Protein AF-0000000078077948 (afdb_homodimer)

Radius of gyration: 23.83 Å; Cα contacts (8 Å, |Δi|>4): 268; chains: 2; bounding box: 52×87×55 Å

Solvent-accessible surface area (backbone atoms only — not comparable to full-atom values): 17619 Å² total; per-residue (Å²): 128,85,78,78,73,75,78,71,73,65,76,66,68,78,71,78,69,74,73,87,72,62,76,86,64,66,85,72,76,79,84,74,77,75,76,64,72,71,79,70,74,70,48,70,66,52,49,47,43,68,69,40,56,87,62,45,59,67,37,43,23,49,51,28,37,42,67,70,39,75,54,77,59,91,41,55,67,54,40,54,57,65,42,50,31,29,21,41,49,64,68,64,46,70,70,41,84,53,67,36,84,63,49,66,68,23,53,30,61,64,56,39,48,52,50,30,60,76,67,67,61,68,72,85,60,87,78,53,56,88,85,32,68,64,53,53,47,31,64,51,20,45,92,130,86,78,78,72,77,77,70,75,65,77,66,68,79,70,79,70,71,72,87,73,62,76,81,66,66,84,72,75,82,84,75,77,75,76,63,70,70,78,71,73,70,48,70,66,50,48,44,42,68,70,40,54,88,62,45,56,67,38,42,23,48,51,27,36,43,67,71,40,75,55,78,59,90,42,56,67,53,40,54,56,65,43,48,33,29,21,41,49,66,67,63,45,69,70,42,83,52,66,35,83,62,49,65,69,24,53,29,61,64,57,38,48,52,50,29,60,76,67,67,59,69,76,81,62,88,78,53,57,86,84,32,67,63,52,53,46,32,63,52,20,45,99

pLDDT: mean 74.77, std 27.16, range [22.72, 98.25]

Foldseek 3Di:
DDPPPPPPVPVPPVCPVPDPVPDPPPPPPDPPPPPPVPPPPDDLVRLCCVQQPPVALQSLLVVQVLLVHHSPDPHSVVSLVRLAQWAFQSVQSSPDDDGPVRTDTDNGLVRSVVVCVVVVRDDDDVPDDPPPPVNSSCVRRHD/DDPPPPCPPPVPPVCPVPDPVPDVPPPPPDPPPPPPVPPPPDDLVRLCCVQQPPVALQSLLVVQVLLVHHSPDPHSVVSLVRLAQWAFQSVQSSPDDDGPVRTDTDNGQVRSVVVCVVVVRDDDDVPDDPPPPVNSSCVRRHD

Sequence (286 aa):
MPKNGVAVDIFEYDDSESEIVAGLNALALTPSTSSELPSKRMSLMEQWNDYFKKGDLEDYQRLCVDLDLPGDLPSKTKCRQALKGVHVNIIQFLACDDKPHEVKFFKNRWALARWSKKKNTFFPRRKLPNGSPLRTLLKIMGNMPKNGVAVDIFEYDDSESEIVAGLNALALTPSTSSELPSKRMSLMEQWNDYFKKGDLEDYQRLCVDLDLPGDLPSKTKCRQALKGVHVNIIQFLACDDKPHEVKFFKNRWALARWSKKKNTFFPRRKLPNGSPLRTLLKIMGN

Structure (mmCIF, N/CA/C/O backbone):
data_AF-0000000078077948-model_v1
#
loop_
_entity.id
_entity.type
_entity.pdbx_description
1 polymer 'Uncharacterized protein'
#
loop_
_atom_site.group_PDB
_atom_site.id
_atom_site.type_symbol
_atom_site.label_atom_id
_atom_site.label_alt_id
_atom_site.label_comp_id
_atom_site.label_asym_id
_atom_site.label_entity_id
_atom_site.label_seq_id
_atom_site.pdbx_PDB_ins_code
_atom_site.Cartn_x
_atom_site.Cartn_y
_atom_site.Cartn_z
_atom_site.occupancy
_atom_site.B_iso_or_equiv
_atom_site.auth_seq_id
_atom_site.auth_comp_id
_atom_site.auth_asym_id
_atom_site.auth_atom_id
_atom_site.pdbx_PDB_model_num
ATOM 1 N N . MET A 1 1 ? 17.234 -16 28.641 1 24.12 1 MET A N 1
ATOM 2 C CA . MET A 1 1 ? 16.984 -14.703 28.016 1 24.12 1 MET A CA 1
ATOM 3 C C . MET A 1 1 ? 15.695 -14.727 27.203 1 24.12 1 MET A C 1
ATOM 5 O O . MET A 1 1 ? 15.5 -15.602 26.359 1 24.12 1 MET A O 1
ATOM 9 N N . PRO A 1 2 ? 14.57 -14.211 27.719 1 25.7 2 PRO A N 1
ATOM 10 C CA . PRO A 1 2 ? 13.227 -14.539 27.234 1 25.7 2 PRO A CA 1
ATOM 11 C C . PRO A 1 2 ? 12.961 -14.023 25.812 1 25.7 2 PRO A C 1
ATOM 13 O O . PRO A 1 2 ? 13.414 -12.938 25.469 1 25.7 2 PRO A O 1
ATOM 16 N N . LYS A 1 3 ? 13.008 -15 24.891 1 31.05 3 LYS A N 1
ATOM 17 C CA . LYS A 1 3 ? 12.742 -14.914 23.453 1 31.05 3 LYS A CA 1
ATOM 18 C C . LYS A 1 3 ? 11.438 -14.172 23.172 1 31.05 3 LYS A C 1
ATOM 20 O O . LYS A 1 3 ? 10.383 -14.555 23.672 1 31.05 3 LYS A O 1
ATOM 25 N N . ASN A 1 4 ? 11.406 -12.812 23.281 1 27.16 4 ASN A N 1
ATOM 26 C CA . ASN A 1 4 ? 10.273 -11.938 23.016 1 27.16 4 ASN A CA 1
ATOM 27 C C . ASN A 1 4 ? 9.633 -12.234 21.672 1 27.16 4 ASN A C 1
ATOM 29 O O . ASN A 1 4 ? 10.258 -12 20.625 1 27.16 4 ASN A O 1
ATOM 33 N N . GLY A 1 5 ? 8.898 -13.367 21.594 1 22.72 5 GLY A N 1
ATOM 34 C CA . GLY A 1 5 ? 8.109 -13.711 20.422 1 22.72 5 GLY A CA 1
ATOM 35 C C . GLY A 1 5 ? 7.246 -12.57 19.922 1 22.72 5 GLY A C 1
ATOM 36 O O . GLY A 1 5 ? 6.523 -11.953 20.703 1 22.72 5 GLY A O 1
ATOM 37 N N . VAL A 1 6 ? 7.711 -11.75 19.016 1 28.61 6 VAL A N 1
ATOM 38 C CA . VAL A 1 6 ? 6.977 -10.695 18.312 1 28.61 6 VAL A CA 1
ATOM 39 C C . VAL A 1 6 ? 5.602 -11.219 17.906 1 28.61 6 VAL A C 1
ATOM 41 O O . VAL A 1 6 ? 5.504 -12.211 17.172 1 28.61 6 VAL A O 1
ATOM 44 N N . ALA A 1 7 ? 4.578 -11.039 18.734 1 26.27 7 ALA A N 1
ATOM 45 C CA . ALA A 1 7 ? 3.184 -11.367 18.438 1 26.27 7 ALA A CA 1
ATOM 46 C C . ALA A 1 7 ? 2.752 -10.797 17.094 1 26.27 7 ALA A C 1
ATOM 48 O O . ALA A 1 7 ? 2.637 -9.578 16.938 1 26.27 7 ALA A O 1
ATOM 49 N N . VAL A 1 8 ? 3.299 -11.281 16.047 1 29.23 8 VAL A N 1
ATOM 50 C CA . VAL A 1 8 ? 2.754 -10.914 14.734 1 29.23 8 VAL A CA 1
ATOM 51 C C . VAL A 1 8 ? 1.242 -11.125 14.734 1 29.23 8 VAL A C 1
ATOM 53 O O . VAL A 1 8 ? 0.765 -12.242 14.938 1 29.23 8 VAL A O 1
ATOM 56 N N . ASP A 1 9 ? 0.544 -10.266 15.266 1 27.39 9 ASP A N 1
ATOM 57 C CA . ASP A 1 9 ? -0.914 -10.32 15.211 1 27.39 9 ASP A CA 1
ATOM 58 C C . ASP A 1 9 ? -1.397 -10.664 13.805 1 27.39 9 ASP A C 1
ATOM 60 O O . ASP A 1 9 ? -1.236 -9.875 12.875 1 27.39 9 ASP A O 1
ATOM 64 N N . ILE A 1 10 ? -1.285 -11.859 13.414 1 29 10 ILE A N 1
ATOM 65 C CA . ILE A 1 10 ? -2.072 -12.383 12.305 1 29 10 ILE A CA 1
ATOM 66 C C . ILE A 1 10 ? -3.486 -11.812 12.359 1 29 10 ILE A C 1
ATOM 68 O O . ILE A 1 10 ? -4.195 -11.984 13.359 1 29 10 ILE A O 1
ATOM 72 N N . PHE A 1 11 ? -3.689 -10.75 11.844 1 32.31 11 PHE A N 1
ATOM 73 C CA . PHE A 1 11 ? -5.105 -10.422 11.711 1 32.31 11 PHE A CA 1
ATOM 74 C C . PHE A 1 11 ? -5.922 -11.672 11.398 1 32.31 11 PHE A C 1
ATOM 76 O O . PHE A 1 11 ? -5.707 -12.32 10.375 1 32.31 11 PHE A O 1
ATOM 83 N N . GLU A 1 12 ? -6.168 -12.523 12.344 1 28.41 12 GLU A N 1
ATOM 84 C CA . GLU A 1 12 ? -7.234 -13.516 12.25 1 28.41 12 GLU A CA 1
ATOM 85 C C . GLU A 1 12 ? -8.461 -12.945 11.547 1 28.41 12 GLU A C 1
ATOM 87 O O . GLU A 1 12 ? -9.055 -11.969 12.016 1 28.41 12 GLU A O 1
ATOM 92 N N . TYR A 1 13 ? -8.422 -12.93 10.258 1 31.03 13 TYR A N 1
ATOM 93 C CA . TYR A 1 13 ? -9.766 -12.883 9.688 1 31.03 13 TYR A CA 1
ATOM 94 C C . TYR A 1 13 ? -10.742 -13.68 10.531 1 31.03 13 TYR A C 1
ATOM 96 O O . TYR A 1 13 ? -10.461 -14.82 10.922 1 31.03 13 TYR A O 1
ATOM 104 N N . ASP A 1 14 ? -11.258 -13.117 11.562 1 31 14 ASP A N 1
ATOM 105 C CA . ASP A 1 14 ? -12.391 -13.852 12.109 1 31 14 ASP A CA 1
ATOM 106 C C . ASP A 1 14 ? -13.109 -14.641 11.016 1 31 14 ASP A C 1
ATOM 108 O O . ASP A 1 14 ? -13.539 -14.078 10.008 1 31 14 ASP A O 1
ATOM 112 N N . ASP A 1 15 ? -12.75 -15.844 10.828 1 30.89 15 ASP A N 1
ATOM 113 C CA . ASP A 1 15 ? -13.297 -17 10.117 1 30.89 15 ASP A CA 1
ATOM 114 C C . ASP A 1 15 ? -14.812 -17.062 10.273 1 30.89 15 ASP A C 1
ATOM 116 O O . ASP A 1 15 ? -15.328 -17.969 10.93 1 30.89 15 ASP A O 1
ATOM 120 N N . SER A 1 16 ? -15.547 -16.016 10.57 1 29.03 16 SER A N 1
ATOM 121 C CA . SER A 1 16 ? -16.953 -16.406 10.469 1 29.03 16 SER A CA 1
ATOM 122 C C . SER A 1 16 ? -17.281 -16.953 9.086 1 29.03 16 SER A C 1
ATOM 124 O O . SER A 1 16 ? -17.641 -16.188 8.18 1 29.03 16 SER A O 1
ATOM 126 N N . GLU A 1 17 ? -16.438 -17.688 8.594 1 30.78 17 GLU A N 1
ATOM 127 C CA . GLU A 1 17 ? -16.609 -18.406 7.34 1 30.78 17 GLU A CA 1
ATOM 128 C C . GLU A 1 17 ? -17.797 -19.359 7.418 1 30.78 17 GLU A C 1
ATOM 130 O O . GLU A 1 17 ? -17.609 -20.578 7.527 1 30.78 17 GLU A O 1
ATOM 135 N N . SER A 1 18 ? -18.859 -19.172 8.234 1 26.61 18 SER A N 1
ATOM 136 C CA . SER A 1 18 ? -19.828 -20.266 8.164 1 26.61 18 SER A CA 1
ATOM 137 C C . SER A 1 18 ? -20.203 -20.578 6.723 1 26.61 18 SER A C 1
ATOM 139 O O . SER A 1 18 ? -19.922 -21.656 6.219 1 26.61 18 SER A O 1
ATOM 141 N N . GLU A 1 19 ? -21.547 -20.266 6.305 1 26.42 19 GLU A N 1
ATOM 142 C CA . GLU A 1 19 ? -22.609 -21 5.621 1 26.42 19 GLU A CA 1
ATOM 143 C C . GLU A 1 19 ? -22.484 -20.859 4.105 1 26.42 19 GLU A C 1
ATOM 145 O O . GLU A 1 19 ? -23.234 -21.5 3.355 1 26.42 19 GLU A O 1
ATOM 150 N N . ILE A 1 20 ? -21.703 -19.938 3.557 1 29.41 20 ILE A N 1
ATOM 151 C CA . ILE A 1 20 ? -22.234 -19.734 2.211 1 29.41 20 ILE A CA 1
ATOM 152 C C . ILE A 1 20 ? -21.75 -20.844 1.289 1 29.41 20 ILE A C 1
ATOM 154 O O . ILE A 1 20 ? -20.625 -20.797 0.771 1 29.41 20 ILE A O 1
ATOM 158 N N . VAL A 1 21 ? -21.422 -22.047 1.782 1 30.17 21 VAL A N 1
ATOM 159 C CA . VAL A 1 21 ? -21.062 -23.156 0.912 1 30.17 21 VAL A CA 1
ATOM 160 C C . VAL A 1 21 ? -22.188 -23.391 -0.106 1 30.17 21 VAL A C 1
ATOM 162 O O . VAL A 1 21 ? -22.109 -24.328 -0.914 1 30.17 21 VAL A O 1
ATOM 165 N N . ALA A 1 22 ? -23.422 -22.797 0.003 1 26.05 22 ALA A N 1
ATOM 166 C CA . ALA A 1 22 ? -24.516 -23.547 -0.62 1 26.05 22 ALA A CA 1
ATOM 167 C C . ALA A 1 22 ? -24.391 -23.531 -2.141 1 26.05 22 ALA A C 1
ATOM 169 O O . ALA A 1 22 ? -24.609 -24.547 -2.797 1 26.05 22 ALA A O 1
ATOM 170 N N . GLY A 1 23 ? -24.391 -22.297 -2.744 1 29.23 23 GLY A N 1
ATOM 171 C CA . GLY A 1 23 ? -25.125 -22.234 -3.998 1 29.23 23 GLY A CA 1
ATOM 172 C C . GLY A 1 23 ? -24.344 -22.812 -5.172 1 29.23 23 GLY A C 1
ATOM 173 O O . GLY A 1 23 ? -24.766 -22.672 -6.324 1 29.23 23 GLY A O 1
ATOM 174 N N . LEU A 1 24 ? -23 -23.094 -5.008 1 31.22 24 LEU A N 1
ATOM 175 C CA . LEU A 1 24 ? -22.391 -23.344 -6.309 1 31.22 24 LEU A CA 1
ATOM 176 C C . LEU A 1 24 ? -22.875 -24.672 -6.883 1 31.22 24 LEU A C 1
ATOM 178 O O . LEU A 1 24 ? -22.094 -25.625 -7.004 1 31.22 24 LEU A O 1
ATOM 182 N N . ASN A 1 25 ? -23.906 -25.297 -6.332 1 29.33 25 ASN A N 1
ATOM 183 C CA . ASN A 1 25 ? -24.328 -26.609 -6.828 1 29.33 25 ASN A CA 1
ATOM 184 C C . ASN A 1 25 ? -24.75 -26.531 -8.297 1 29.33 25 ASN A C 1
ATOM 186 O O . ASN A 1 25 ? -24.922 -27.562 -8.945 1 29.33 25 ASN A O 1
ATOM 190 N N . ALA A 1 26 ? -25.391 -25.438 -8.797 1 30.16 26 ALA A N 1
ATOM 191 C CA . ALA A 1 26 ? -26.406 -25.734 -9.812 1 30.16 26 ALA A CA 1
ATOM 192 C C . ALA A 1 26 ? -25.75 -26.172 -11.125 1 30.16 26 ALA A C 1
ATOM 194 O O . ALA A 1 26 ? -26.438 -26.641 -12.039 1 30.16 26 ALA A O 1
ATOM 195 N N . LEU A 1 27 ? -24.641 -25.594 -11.57 1 29.86 27 LEU A N 1
ATOM 196 C CA . LEU A 1 27 ? -24.562 -25.688 -13.031 1 29.86 27 LEU A CA 1
ATOM 197 C C . LEU A 1 27 ? -24.266 -27.109 -13.477 1 29.86 27 LEU A C 1
ATOM 199 O O . LEU A 1 27 ? -23.125 -27.578 -13.336 1 29.86 27 LEU A O 1
ATOM 203 N N . ALA A 1 28 ? -25.125 -28.094 -13.18 1 31.38 28 ALA A N 1
ATOM 204 C CA . ALA A 1 28 ? -25.109 -29.453 -13.711 1 31.38 28 ALA A CA 1
ATOM 205 C C . ALA A 1 28 ? -25.109 -29.453 -15.234 1 31.38 28 ALA A C 1
ATOM 207 O O . ALA A 1 28 ? -26.125 -29.156 -15.867 1 31.38 28 ALA A O 1
ATOM 208 N N . LEU A 1 29 ? -24.125 -28.781 -15.984 1 34.06 29 LEU A N 1
ATOM 209 C CA . LEU A 1 29 ? -24.078 -28.938 -17.438 1 34.06 29 LEU A CA 1
ATOM 210 C C . LEU A 1 29 ? -24.188 -30.406 -17.828 1 34.06 29 LEU A C 1
ATOM 212 O O . LEU A 1 29 ? -23.875 -31.297 -17.047 1 34.06 29 LEU A O 1
ATOM 216 N N . THR A 1 30 ? -25.062 -30.688 -18.844 1 35.94 30 THR A N 1
ATOM 217 C CA . THR A 1 30 ? -25.422 -31.859 -19.656 1 35.94 30 THR A CA 1
ATOM 218 C C . THR A 1 30 ? -24.172 -32.562 -20.188 1 35.94 30 THR A C 1
ATOM 220 O O . THR A 1 30 ? -23.234 -31.891 -20.625 1 35.94 30 THR A O 1
ATOM 223 N N . PRO A 1 31 ? -23.906 -33.906 -19.984 1 37.25 31 PRO A N 1
ATOM 224 C CA . PRO A 1 31 ? -22.781 -34.75 -20.344 1 37.25 31 PRO A CA 1
ATOM 225 C C . PRO A 1 31 ? -22.578 -34.906 -21.844 1 37.25 31 PRO A C 1
ATOM 227 O O . PRO A 1 31 ? -23.422 -35.5 -22.531 1 37.25 31 PRO A O 1
ATOM 230 N N . SER A 1 32 ? -22.594 -34 -22.844 1 38.81 32 SER A N 1
ATOM 231 C CA . SER A 1 32 ? -22.281 -34.5 -24.188 1 38.81 32 SER A CA 1
ATOM 232 C C . SER A 1 32 ? -20.969 -35.25 -24.203 1 38.81 32 SER A C 1
ATOM 234 O O . SER A 1 32 ? -20.016 -34.906 -23.516 1 38.81 32 SER A O 1
ATOM 236 N N . THR A 1 33 ? -20.891 -36.562 -24.703 1 39.75 33 THR A N 1
ATOM 237 C CA . THR A 1 33 ? -19.953 -37.656 -24.75 1 39.75 33 THR A CA 1
ATOM 238 C C . THR A 1 33 ? -18.672 -37.281 -25.484 1 39.75 33 THR A C 1
ATOM 240 O O . THR A 1 33 ? -17.781 -38.094 -25.688 1 39.75 33 THR A O 1
ATOM 243 N N . SER A 1 34 ? -18.578 -36.219 -26.406 1 43.59 34 SER A N 1
ATOM 244 C CA . SER A 1 34 ? -17.297 -36.188 -27.109 1 43.59 34 SER A CA 1
ATOM 245 C C . SER A 1 34 ? -16.125 -36.25 -26.125 1 43.59 34 SER A C 1
ATOM 247 O O . SER A 1 34 ? -16.125 -35.531 -25.125 1 43.59 34 SER A O 1
ATOM 249 N N . SER A 1 35 ? -15.352 -37.312 -26.047 1 42.47 35 SER A N 1
ATOM 250 C CA . SER A 1 35 ? -14.18 -37.625 -25.234 1 42.47 35 SER A CA 1
ATOM 251 C C . SER A 1 35 ? -13.18 -36.469 -25.266 1 42.47 35 SER A C 1
ATOM 253 O O . SER A 1 35 ? -12.086 -36.594 -25.812 1 42.47 35 SER A O 1
ATOM 255 N N . GLU A 1 36 ? -13.375 -35.312 -25.969 1 43.81 36 GLU A N 1
ATOM 256 C CA . GLU A 1 36 ? -12.297 -34.375 -25.781 1 43.81 36 GLU A CA 1
ATOM 257 C C . GLU A 1 36 ? -11.922 -34.25 -24.312 1 43.81 36 GLU A C 1
ATOM 259 O O . GLU A 1 36 ? -12.797 -34.094 -23.453 1 43.81 36 GLU A O 1
ATOM 264 N N . LEU A 1 37 ? -10.852 -34.938 -23.906 1 44.31 37 LEU A N 1
ATOM 265 C CA . LEU A 1 37 ? -10.32 -34.688 -22.562 1 44.31 37 LEU A CA 1
ATOM 266 C C . LEU A 1 37 ? -10.633 -33.281 -22.109 1 44.31 37 LEU A C 1
ATOM 268 O O . LEU A 1 37 ? -10.445 -32.312 -22.859 1 44.31 37 LEU A O 1
ATOM 272 N N . PRO A 1 38 ? -11.648 -33.031 -21.344 1 50.44 38 PRO A N 1
ATOM 273 C CA . PRO A 1 38 ? -11.891 -31.672 -20.875 1 50.44 38 PRO A CA 1
ATOM 274 C C . PRO A 1 38 ? -10.594 -30.906 -20.625 1 50.44 38 PRO A C 1
ATOM 276 O O . PRO A 1 38 ? -9.656 -31.453 -20.031 1 50.44 38 PRO A O 1
ATOM 279 N N . SER A 1 39 ? -9.984 -30.219 -21.625 1 52.03 39 SER A N 1
ATOM 280 C CA . SER A 1 39 ? -8.828 -29.359 -21.328 1 52.03 39 SER A CA 1
ATOM 281 C C . SER A 1 39 ? -8.797 -28.953 -19.859 1 52.03 39 SER A C 1
ATOM 283 O O . SER A 1 39 ? -9.75 -28.344 -19.375 1 52.03 39 SER A O 1
ATOM 285 N N . LYS A 1 40 ? -8.367 -29.781 -19 1 62.28 40 LYS A N 1
ATOM 286 C CA . LYS A 1 40 ? -8.305 -29.594 -17.562 1 62.28 40 LYS A CA 1
ATOM 287 C C . LYS A 1 40 ? -7.859 -28.172 -17.219 1 62.28 40 LYS A C 1
ATOM 289 O O . LYS A 1 40 ? -6.766 -27.75 -17.594 1 62.28 40 LYS A O 1
ATOM 294 N N . ARG A 1 41 ? -8.734 -27.234 -17.016 1 76.25 41 ARG A N 1
ATOM 295 C CA . ARG A 1 41 ? -8.414 -25.906 -16.516 1 76.25 41 ARG A CA 1
ATOM 296 C C . ARG A 1 41 ? -7.41 -25.969 -15.383 1 76.25 41 ARG A C 1
ATOM 298 O O . ARG A 1 41 ? -7.535 -26.797 -14.477 1 76.25 41 ARG A O 1
ATOM 305 N N . MET A 1 42 ? -6.227 -25.531 -15.695 1 85.88 42 MET A N 1
ATOM 306 C CA . MET A 1 42 ? -5.203 -25.469 -14.656 1 85.88 42 MET A CA 1
ATOM 307 C C . MET A 1 42 ? -5.785 -24.938 -13.352 1 85.88 42 MET A C 1
ATOM 309 O O . MET A 1 42 ? -6.594 -24.016 -13.359 1 85.88 42 MET A O 1
ATOM 313 N N . SER A 1 43 ? -5.484 -25.609 -12.32 1 88.81 43 SER A N 1
ATOM 314 C CA . SER A 1 43 ? -5.816 -25.094 -11 1 88.81 43 SER A CA 1
ATOM 315 C C . SER A 1 43 ? -5.102 -23.766 -10.734 1 88.81 43 SER A C 1
ATOM 317 O O . SER A 1 43 ? -4.16 -23.406 -11.445 1 88.81 43 SER A O 1
ATOM 319 N N . LEU A 1 44 ? -5.555 -23.031 -9.82 1 87.62 44 LEU A N 1
ATOM 320 C CA . LEU A 1 44 ? -4.906 -21.797 -9.43 1 87.62 44 LEU A CA 1
ATOM 321 C C . LEU A 1 44 ? -3.451 -22.031 -9.039 1 87.62 44 LEU A C 1
ATOM 323 O O . LEU A 1 44 ? -2.57 -21.25 -9.383 1 87.62 44 LEU A O 1
ATOM 327 N N . MET A 1 45 ? -3.256 -23.109 -8.312 1 87.69 45 MET A N 1
ATOM 328 C CA . MET A 1 45 ? -1.893 -23.438 -7.906 1 87.69 45 MET A CA 1
ATOM 329 C C . MET A 1 45 ? -1.021 -23.734 -9.125 1 87.69 45 MET A C 1
ATOM 331 O O . MET A 1 45 ? 0.141 -23.328 -9.172 1 87.69 45 MET A O 1
ATOM 335 N N . GLU A 1 46 ? -1.547 -24.422 -10.039 1 91.12 46 GLU A N 1
ATOM 336 C CA . GLU A 1 46 ? -0.809 -24.703 -11.266 1 91.12 46 GLU A CA 1
ATOM 337 C C . GLU A 1 46 ? -0.514 -23.422 -12.039 1 91.12 46 GLU A C 1
ATOM 339 O O . GLU A 1 46 ? 0.577 -23.25 -12.586 1 91.12 46 GLU A O 1
ATOM 344 N N . GLN A 1 47 ? -1.519 -22.625 -12.117 1 92.75 47 GLN A N 1
ATOM 345 C CA . GLN A 1 47 ? -1.323 -21.328 -12.766 1 92.75 47 GLN A CA 1
ATOM 346 C C . GLN A 1 47 ? -0.217 -20.531 -12.086 1 92.75 47 GLN A C 1
ATOM 348 O O . GLN A 1 47 ? 0.639 -19.953 -12.758 1 92.75 47 GLN A O 1
ATOM 353 N N . TRP A 1 48 ? -0.236 -20.516 -10.789 1 91.56 48 TRP A N 1
ATOM 354 C CA . TRP A 1 48 ? 0.802 -19.812 -10.047 1 91.56 48 TRP A CA 1
ATOM 355 C C . TRP A 1 48 ? 2.174 -20.422 -10.32 1 91.56 48 TRP A C 1
ATOM 357 O O . TRP A 1 48 ? 3.137 -19.703 -10.578 1 91.56 48 TRP A O 1
ATOM 367 N N . ASN A 1 49 ? 2.232 -21.719 -10.234 1 91.5 49 ASN A N 1
ATOM 368 C CA . ASN A 1 49 ? 3.508 -22.406 -10.445 1 91.5 49 ASN A CA 1
ATOM 369 C C . ASN A 1 49 ? 4.055 -22.156 -11.844 1 91.5 49 ASN A C 1
ATOM 371 O O . ASN A 1 49 ? 5.266 -22.047 -12.039 1 91.5 49 ASN A O 1
ATOM 375 N N . ASP A 1 50 ? 3.172 -22.156 -12.781 1 94.62 50 ASP A N 1
ATOM 376 C CA . ASP A 1 50 ? 3.582 -21.859 -14.148 1 94.62 50 ASP A CA 1
ATOM 377 C C . ASP A 1 50 ? 4.086 -20.422 -14.273 1 94.62 50 ASP A C 1
ATOM 379 O O . ASP A 1 50 ? 5.059 -20.156 -14.977 1 94.62 50 ASP A O 1
ATOM 383 N N . TYR A 1 51 ? 3.486 -19.531 -13.609 1 95.5 51 TYR A N 1
ATOM 384 C CA . TYR A 1 51 ? 3.85 -18.125 -13.664 1 95.5 51 TYR A CA 1
ATOM 385 C C . TYR A 1 51 ? 5.133 -17.859 -12.883 1 95.5 51 TYR A C 1
ATOM 387 O O . TYR A 1 51 ? 6.059 -17.234 -13.398 1 95.5 51 TYR A O 1
ATOM 395 N N . PHE A 1 52 ? 5.117 -18.375 -11.641 1 95.62 52 PHE A N 1
ATOM 396 C CA . PHE A 1 52 ? 6.168 -17.984 -10.711 1 95.62 52 PHE A CA 1
ATOM 397 C C . PHE A 1 52 ? 7.367 -18.906 -10.812 1 95.62 52 PHE A C 1
ATOM 399 O O . PHE A 1 52 ? 8.469 -18.578 -10.375 1 95.62 52 PHE A O 1
ATOM 406 N N . LYS A 1 53 ? 7.129 -20.047 -11.367 1 94.75 53 LYS A N 1
ATOM 407 C CA . LYS A 1 53 ? 8.18 -21.031 -11.609 1 94.75 53 LYS A CA 1
ATOM 408 C C . LYS A 1 53 ? 8.836 -21.469 -10.312 1 94.75 53 LYS A C 1
ATOM 410 O O . LYS A 1 53 ? 8.164 -21.984 -9.414 1 94.75 53 LYS A O 1
ATOM 415 N N . LYS A 1 54 ? 10.094 -21.344 -10.109 1 92.44 54 LYS A N 1
ATOM 416 C CA . LYS A 1 54 ? 10.797 -21.828 -8.93 1 92.44 54 LYS A CA 1
ATOM 417 C C . LYS A 1 54 ? 10.93 -20.734 -7.875 1 92.44 54 LYS A C 1
ATOM 419 O O . LYS A 1 54 ? 11.32 -21.016 -6.738 1 92.44 54 LYS A O 1
ATOM 424 N N . GLY A 1 55 ? 10.633 -19.562 -8.297 1 94.62 55 GLY A N 1
ATOM 425 C CA . GLY A 1 55 ? 10.758 -18.469 -7.355 1 94.62 55 GLY A CA 1
ATOM 426 C C . GLY A 1 55 ? 12.188 -18 -7.176 1 94.62 55 GLY A C 1
ATOM 427 O O . GLY A 1 55 ? 12.594 -17.641 -6.07 1 94.62 55 GLY A O 1
ATOM 428 N N . ASP A 1 56 ? 12.906 -18.078 -8.281 1 96.44 56 ASP A N 1
ATOM 429 C CA . ASP A 1 56 ? 14.25 -17.516 -8.258 1 96.44 56 ASP A CA 1
ATOM 430 C C . ASP A 1 56 ? 14.219 -16 -8.398 1 96.44 56 ASP A C 1
ATOM 432 O O . ASP A 1 56 ? 13.148 -15.406 -8.531 1 96.44 56 ASP A O 1
ATOM 436 N N . LEU A 1 57 ? 15.398 -15.383 -8.211 1 97.56 57 LEU A N 1
ATOM 437 C CA . LEU A 1 57 ? 15.461 -13.93 -8.25 1 97.56 57 LEU A CA 1
ATOM 438 C C . LEU A 1 57 ? 14.789 -13.391 -9.508 1 97.56 57 LEU A C 1
ATOM 440 O O . LEU A 1 57 ? 14.039 -12.406 -9.438 1 97.56 57 LEU A O 1
ATOM 444 N N . GLU A 1 58 ? 15.008 -14.016 -10.641 1 98 58 GLU A N 1
ATOM 445 C CA . GLU A 1 58 ? 14.414 -13.562 -11.898 1 98 58 GLU A CA 1
ATOM 446 C C . GLU A 1 58 ? 12.891 -13.625 -11.844 1 98 58 GLU A C 1
ATOM 448 O O . GLU A 1 58 ? 12.211 -12.781 -12.43 1 98 58 GLU A O 1
ATOM 453 N N . ASP A 1 59 ? 12.352 -14.656 -11.164 1 97.56 59 ASP A N 1
ATOM 454 C CA . ASP A 1 59 ? 10.906 -14.797 -11.016 1 97.56 59 ASP A CA 1
ATOM 455 C C . ASP A 1 59 ? 10.328 -13.68 -10.148 1 97.56 59 ASP A C 1
ATOM 457 O O . ASP A 1 59 ? 9.273 -13.125 -10.461 1 97.56 59 ASP A O 1
ATOM 461 N N . TYR A 1 60 ? 11.086 -13.344 -9.141 1 96.88 60 TYR A N 1
ATOM 462 C CA . TYR A 1 60 ? 10.695 -12.219 -8.297 1 96.88 60 TYR A CA 1
ATOM 463 C C . TYR A 1 60 ? 10.773 -10.906 -9.07 1 96.88 60 TYR A C 1
ATOM 465 O O . TYR A 1 60 ? 9.898 -10.055 -8.945 1 96.88 60 TYR A O 1
ATOM 473 N N . GLN A 1 61 ? 11.773 -10.742 -9.781 1 98.25 61 GLN A N 1
ATOM 474 C CA . GLN A 1 61 ? 11.953 -9.531 -10.57 1 98.25 61 GLN A CA 1
ATOM 475 C C . GLN A 1 61 ? 10.844 -9.391 -11.609 1 98.25 61 GLN A C 1
ATOM 477 O O . GLN A 1 61 ? 10.32 -8.297 -11.828 1 98.25 61 GLN A O 1
ATOM 482 N N . ARG A 1 62 ? 10.492 -10.445 -12.227 1 98 62 ARG A N 1
ATOM 483 C CA . ARG A 1 62 ? 9.383 -10.438 -13.172 1 98 62 ARG A CA 1
ATOM 484 C C . ARG A 1 62 ? 8.086 -10.016 -12.484 1 98 62 ARG A C 1
ATOM 486 O O . ARG A 1 62 ? 7.324 -9.211 -13.023 1 98 62 ARG A O 1
ATOM 493 N N . LEU A 1 63 ? 7.855 -10.594 -11.32 1 96.94 63 LEU A N 1
ATOM 494 C CA . LEU A 1 63 ? 6.676 -10.219 -10.547 1 96.94 63 LEU A CA 1
ATOM 495 C C . LEU A 1 63 ? 6.672 -8.719 -10.258 1 96.94 63 LEU A C 1
ATOM 497 O O . LEU A 1 63 ? 5.633 -8.062 -10.375 1 96.94 63 LEU A O 1
ATOM 501 N N . CYS A 1 64 ? 7.793 -8.203 -9.898 1 97.5 64 CYS A N 1
ATOM 502 C CA . CYS A 1 64 ? 7.906 -6.77 -9.648 1 97.5 64 CYS A CA 1
ATOM 503 C C . CYS A 1 64 ? 7.488 -5.973 -10.883 1 97.5 64 CYS A C 1
ATOM 505 O O . CYS A 1 64 ? 6.625 -5.098 -10.797 1 97.5 64 CYS A O 1
ATOM 507 N N . VAL A 1 65 ? 8.023 -6.324 -11.992 1 98.06 65 VAL A N 1
ATOM 508 C CA . VAL A 1 65 ? 7.699 -5.629 -13.234 1 98.06 65 VAL A CA 1
ATOM 509 C C . VAL A 1 65 ? 6.203 -5.738 -13.516 1 98.06 65 VAL A C 1
ATOM 511 O O . VAL A 1 65 ? 5.559 -4.746 -13.859 1 98.06 65 VAL A O 1
ATOM 514 N N . ASP A 1 66 ? 5.703 -6.918 -13.273 1 97.88 66 ASP A N 1
ATOM 515 C CA . ASP A 1 66 ? 4.297 -7.172 -13.562 1 97.88 66 ASP A CA 1
ATOM 516 C C . ASP A 1 66 ? 3.385 -6.43 -12.586 1 97.88 66 ASP A C 1
ATOM 518 O O . ASP A 1 66 ? 2.18 -6.316 -12.82 1 97.88 66 ASP A O 1
ATOM 522 N N . LEU A 1 67 ? 3.961 -5.914 -11.562 1 96.81 67 LEU A N 1
ATOM 523 C CA . LEU A 1 67 ? 3.197 -5.133 -10.594 1 96.81 67 LEU A CA 1
ATOM 524 C C . LEU A 1 67 ? 3.637 -3.672 -10.602 1 96.81 67 LEU A C 1
ATOM 526 O O . LEU A 1 67 ? 3.428 -2.947 -9.625 1 96.81 67 LEU A O 1
ATOM 530 N N . ASP A 1 68 ? 4.34 -3.328 -11.695 1 97.25 68 ASP A N 1
ATOM 531 C CA . ASP A 1 68 ? 4.738 -1.954 -11.977 1 97.25 68 ASP A CA 1
ATOM 532 C C . ASP A 1 68 ? 5.77 -1.46 -10.969 1 97.25 68 ASP A C 1
ATOM 534 O O . ASP A 1 68 ? 5.695 -0.32 -10.5 1 97.25 68 ASP A O 1
ATOM 538 N N . LEU A 1 69 ? 6.613 -2.32 -10.57 1 96.69 69 LEU A N 1
ATOM 539 C CA . LEU A 1 69 ? 7.77 -2.039 -9.727 1 96.69 69 LEU A CA 1
ATOM 540 C C . LEU A 1 69 ? 9.07 -2.186 -10.516 1 96.69 69 LEU A C 1
ATOM 542 O O . LEU A 1 69 ? 9.07 -2.74 -11.617 1 96.69 69 LEU A O 1
ATOM 546 N N . PRO A 1 70 ? 10.188 -1.616 -9.914 1 96.62 70 PRO A N 1
ATOM 547 C CA . PRO A 1 70 ? 11.453 -1.827 -10.609 1 96.62 70 PRO A CA 1
ATOM 548 C C . PRO A 1 70 ? 11.805 -3.305 -10.766 1 96.62 70 PRO A C 1
ATOM 550 O O . PRO A 1 70 ? 11.602 -4.094 -9.844 1 96.62 70 PRO A O 1
ATOM 553 N N . GLY A 1 71 ? 12.297 -3.676 -11.922 1 96.88 71 GLY A N 1
ATOM 554 C CA . GLY A 1 71 ? 12.586 -5.062 -12.25 1 96.88 71 GLY A CA 1
ATOM 555 C C . GLY A 1 71 ? 14.047 -5.434 -12.047 1 96.88 71 GLY A C 1
ATOM 556 O O . GLY A 1 71 ? 14.461 -6.543 -12.383 1 96.88 71 GLY A O 1
ATOM 557 N N . ASP A 1 72 ? 14.828 -4.543 -11.516 1 97.38 72 ASP A N 1
ATOM 558 C CA . ASP A 1 72 ? 16.266 -4.766 -11.406 1 97.38 72 ASP A CA 1
ATOM 559 C C . ASP A 1 72 ? 16.719 -4.777 -9.945 1 97.38 72 ASP A C 1
ATOM 561 O O . ASP A 1 72 ? 17.844 -4.391 -9.641 1 97.38 72 ASP A O 1
ATOM 565 N N . LEU A 1 73 ? 15.867 -5.156 -9.062 1 97.38 73 LEU A N 1
ATOM 566 C CA . LEU A 1 73 ? 16.25 -5.27 -7.656 1 97.38 73 LEU A CA 1
ATOM 567 C C . LEU A 1 73 ? 17.219 -6.418 -7.445 1 97.38 73 LEU A C 1
ATOM 569 O O . LEU A 1 73 ? 17.078 -7.484 -8.047 1 97.38 73 LEU A O 1
ATOM 573 N N . PRO A 1 74 ? 18.125 -6.25 -6.566 1 97.94 74 PRO A N 1
ATOM 574 C CA . PRO A 1 74 ? 19.312 -7.109 -6.582 1 97.94 74 PRO A CA 1
ATOM 575 C C . PRO A 1 74 ? 19.109 -8.406 -5.797 1 97.94 74 PRO A C 1
ATOM 577 O O . PRO A 1 74 ? 19.953 -9.312 -5.867 1 97.94 74 PRO A O 1
ATOM 580 N N . SER A 1 75 ? 18.047 -8.57 -4.977 1 98.12 75 SER A N 1
ATOM 581 C CA . SER A 1 75 ? 17.812 -9.773 -4.184 1 98.12 75 SER A CA 1
ATOM 582 C C . SER A 1 75 ? 16.328 -10.047 -4.004 1 98.12 75 SER A C 1
ATOM 584 O O . SER A 1 75 ? 15.492 -9.156 -4.211 1 98.12 75 SER A O 1
ATOM 586 N N . LYS A 1 76 ? 16.016 -11.281 -3.635 1 95.94 76 LYS A N 1
ATOM 587 C CA . LYS A 1 76 ? 14.633 -11.641 -3.361 1 95.94 76 LYS A CA 1
ATOM 588 C C . LYS A 1 76 ? 14.086 -10.859 -2.174 1 95.94 76 LYS A C 1
ATOM 590 O O . LYS A 1 76 ? 12.914 -10.477 -2.164 1 95.94 76 LYS A O 1
ATOM 595 N N . THR A 1 77 ? 14.953 -10.641 -1.259 1 94.5 77 THR A N 1
ATOM 596 C CA . THR A 1 77 ? 14.562 -9.867 -0.084 1 94.5 77 THR A CA 1
ATOM 597 C C . THR A 1 77 ? 14.148 -8.453 -0.478 1 94.5 77 THR A C 1
ATOM 599 O O . THR A 1 77 ? 13.117 -7.953 -0.024 1 94.5 77 THR A O 1
ATOM 602 N N . LYS A 1 78 ? 14.906 -7.848 -1.35 1 96.5 78 LYS A N 1
ATOM 603 C CA . LYS A 1 78 ? 14.578 -6.504 -1.817 1 96.5 78 LYS A CA 1
ATOM 604 C C . LYS A 1 78 ? 13.297 -6.504 -2.646 1 96.5 78 LYS A C 1
ATOM 606 O O . LYS A 1 78 ? 12.516 -5.555 -2.584 1 96.5 78 LYS A O 1
ATOM 611 N N . CYS A 1 79 ? 13.078 -7.559 -3.379 1 96.06 79 CYS A N 1
ATOM 612 C CA . CYS A 1 79 ? 11.82 -7.676 -4.113 1 96.06 79 CYS A CA 1
ATOM 613 C C . CYS A 1 79 ? 10.641 -7.77 -3.162 1 96.06 79 CYS A C 1
ATOM 615 O O . CYS A 1 79 ? 9.625 -7.094 -3.359 1 96.06 79 CYS A O 1
ATOM 617 N N . ARG A 1 80 ? 10.758 -8.586 -2.135 1 93.12 80 ARG A N 1
ATOM 618 C CA . ARG A 1 80 ? 9.688 -8.742 -1.16 1 93.12 80 ARG A CA 1
ATOM 619 C C . ARG A 1 80 ? 9.398 -7.422 -0.454 1 93.12 80 ARG A C 1
ATOM 621 O O . ARG A 1 80 ? 8.242 -7.082 -0.208 1 93.12 80 ARG A O 1
ATOM 628 N N . GLN A 1 81 ? 10.414 -6.691 -0.211 1 91.94 81 GLN A N 1
ATOM 629 C CA . GLN A 1 81 ? 10.242 -5.387 0.419 1 91.94 81 GLN A CA 1
ATOM 630 C C . GLN A 1 81 ? 9.484 -4.43 -0.495 1 91.94 81 GLN A C 1
ATOM 632 O O . GLN A 1 81 ? 8.625 -3.676 -0.036 1 91.94 81 GLN A O 1
ATOM 637 N N . ALA A 1 82 ? 9.805 -4.465 -1.739 1 92.94 82 ALA A N 1
ATOM 638 C CA . ALA A 1 82 ? 9.125 -3.609 -2.711 1 92.94 82 ALA A CA 1
ATOM 639 C C . ALA A 1 82 ? 7.652 -3.986 -2.842 1 92.94 82 ALA A C 1
ATOM 641 O O . ALA A 1 82 ? 6.805 -3.125 -3.098 1 92.94 82 ALA A O 1
ATOM 642 N N . LEU A 1 83 ? 7.387 -5.219 -2.617 1 93.69 83 LEU A N 1
ATOM 643 C CA . LEU A 1 83 ? 6.031 -5.73 -2.797 1 93.69 83 LEU A CA 1
ATOM 644 C C . LEU A 1 83 ? 5.148 -5.355 -1.61 1 93.69 83 LEU A C 1
ATOM 646 O O . LEU A 1 83 ? 3.922 -5.434 -1.694 1 93.69 83 LEU A O 1
ATOM 650 N N . LYS A 1 84 ? 5.863 -4.969 -0.583 1 89.62 84 LYS A N 1
ATOM 651 C CA . LYS A 1 84 ? 5.098 -4.527 0.579 1 89.62 84 LYS A CA 1
ATOM 652 C C . LYS A 1 84 ? 4.316 -3.252 0.271 1 89.62 84 LYS A C 1
ATOM 654 O O . LYS A 1 84 ? 4.863 -2.299 -0.282 1 89.62 84 LYS A O 1
ATOM 659 N N . GLY A 1 85 ? 3.062 -3.254 0.5 1 88.19 85 GLY A N 1
ATOM 660 C CA . GLY A 1 85 ? 2.215 -2.094 0.271 1 88.19 85 GLY A CA 1
ATOM 661 C C . GLY A 1 85 ? 1.527 -2.115 -1.081 1 88.19 85 GLY A C 1
ATOM 662 O O . GLY A 1 85 ? 0.783 -1.192 -1.419 1 88.19 85 GLY A O 1
ATOM 663 N N . VAL A 1 86 ? 1.945 -3.084 -1.834 1 94.62 86 VAL A N 1
ATOM 664 C CA . VAL A 1 86 ? 1.201 -3.307 -3.068 1 94.62 86 VAL A CA 1
ATOM 665 C C . VAL A 1 86 ? -0.021 -4.176 -2.787 1 94.62 86 VAL A C 1
ATOM 667 O O . VAL A 1 86 ? 0.102 -5.266 -2.217 1 94.62 86 VAL A O 1
ATOM 670 N N . HIS A 1 87 ? -1.208 -3.715 -3.145 1 95.12 87 HIS A N 1
ATOM 671 C CA . HIS A 1 87 ? -2.447 -4.43 -2.859 1 95.12 87 HIS A CA 1
ATOM 672 C C . HIS A 1 87 ? -3.115 -4.91 -4.145 1 95.12 87 HIS A C 1
ATOM 674 O O . HIS A 1 87 ? -3.723 -4.117 -4.867 1 95.12 87 HIS A O 1
ATOM 680 N N . VAL A 1 88 ? -3.006 -6.25 -4.406 1 96 88 VAL A N 1
ATOM 681 C CA . VAL A 1 88 ? -3.588 -6.855 -5.598 1 96 88 VAL A CA 1
ATOM 682 C C . VAL A 1 88 ? -4.195 -8.211 -5.246 1 96 88 VAL A C 1
ATOM 684 O O . VAL A 1 88 ? -3.832 -8.82 -4.234 1 96 88 VAL A O 1
ATOM 687 N N . ASN A 1 89 ? -5.211 -8.625 -5.996 1 94.44 89 ASN A N 1
ATOM 688 C CA . ASN A 1 89 ? -5.773 -9.969 -5.891 1 94.44 89 ASN A CA 1
ATOM 689 C C . ASN A 1 89 ? -5.043 -10.961 -6.797 1 94.44 89 ASN A C 1
ATOM 691 O O . ASN A 1 89 ? -4.988 -10.766 -8.016 1 94.44 89 ASN A O 1
ATOM 695 N N . ILE A 1 90 ? -4.5 -11.945 -6.25 1 93 90 ILE A N 1
ATOM 696 C CA . ILE A 1 90 ? -3.652 -12.891 -6.965 1 93 90 ILE A CA 1
ATOM 697 C C . ILE A 1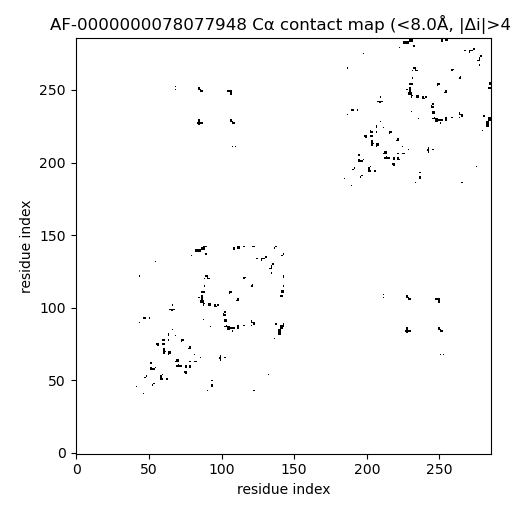 90 ? -4.457 -13.57 -8.07 1 93 90 ILE A C 1
ATOM 699 O O . ILE A 1 90 ? -3.934 -13.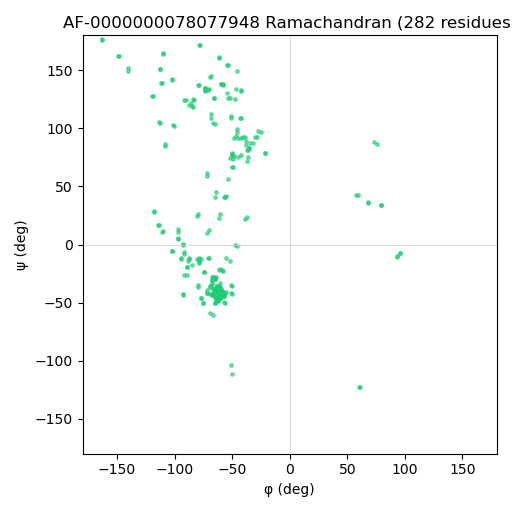836 -9.156 1 93 90 ILE A O 1
ATOM 703 N N . ILE A 1 91 ? -5.664 -13.875 -7.809 1 92.81 91 ILE A N 1
ATOM 704 C CA . ILE A 1 91 ? -6.508 -14.531 -8.805 1 92.81 91 ILE A CA 1
ATOM 705 C C . ILE A 1 91 ? -6.738 -13.586 -9.984 1 92.81 91 ILE A C 1
ATOM 707 O O . ILE A 1 91 ? -6.566 -13.969 -11.141 1 92.81 91 ILE A O 1
ATOM 711 N N . GLN A 1 92 ? -7.125 -12.398 -9.727 1 94.56 92 GLN A N 1
ATOM 712 C CA . GLN A 1 92 ? -7.301 -11.383 -10.758 1 94.56 92 GLN A CA 1
ATOM 713 C C . GLN A 1 92 ? -5.988 -11.109 -11.492 1 94.56 92 GLN A C 1
ATOM 715 O O . GLN A 1 92 ? -5.969 -10.977 -12.711 1 94.56 92 GLN A O 1
ATOM 720 N N . PHE A 1 93 ? -4.926 -11.141 -10.781 1 95.06 93 PHE A N 1
ATOM 721 C CA . PHE A 1 93 ? -3.596 -10.938 -11.344 1 95.06 93 PHE A CA 1
ATOM 722 C C . PHE A 1 93 ? -3.248 -12.039 -12.336 1 95.06 93 PHE A C 1
ATOM 724 O O . PHE A 1 93 ? -2.787 -11.758 -13.445 1 95.06 93 PHE A O 1
ATOM 731 N N . LEU A 1 94 ? -3.469 -13.234 -11.914 1 94.62 94 LEU A N 1
ATOM 732 C CA . LEU A 1 94 ? -3.139 -14.367 -12.766 1 94.62 94 LEU A CA 1
ATOM 733 C C . LEU A 1 94 ? -4.004 -14.375 -14.023 1 94.62 94 LEU A C 1
ATOM 735 O O . LEU A 1 94 ? -3.561 -14.828 -15.086 1 94.62 94 LEU A O 1
ATOM 739 N N . ALA A 1 95 ? -5.152 -13.852 -13.922 1 94.75 95 ALA A N 1
ATOM 740 C CA . ALA A 1 95 ? -6.098 -13.852 -15.031 1 94.75 95 ALA A CA 1
ATOM 741 C C . ALA A 1 95 ? -5.754 -12.766 -16.047 1 94.75 95 ALA A C 1
ATOM 743 O O . ALA A 1 95 ? -6.266 -12.781 -17.172 1 94.75 95 ALA A O 1
ATOM 744 N N . CYS A 1 96 ? -4.902 -11.891 -15.656 1 96.38 96 CYS A N 1
ATOM 745 C CA . CYS A 1 96 ? -4.527 -10.797 -16.547 1 96.38 96 CYS A CA 1
ATOM 746 C C . CYS A 1 96 ? -3.52 -11.266 -17.594 1 96.38 96 CYS A C 1
ATOM 748 O O . CYS A 1 96 ? -2.527 -11.914 -17.25 1 96.38 96 CYS A O 1
ATOM 750 N N . ASP A 1 97 ? -3.678 -10.875 -18.812 1 95.06 97 ASP A N 1
ATOM 751 C CA . ASP A 1 97 ? -2.727 -11.172 -19.875 1 95.06 97 ASP A CA 1
ATOM 752 C C . ASP A 1 97 ? -1.699 -10.047 -20.016 1 95.06 97 ASP A C 1
ATOM 754 O O . ASP A 1 97 ? -0.507 -10.312 -20.188 1 95.06 97 ASP A O 1
ATOM 758 N N . ASP A 1 98 ? -2.164 -8.906 -19.953 1 97.12 98 ASP A N 1
ATOM 759 C CA . ASP A 1 98 ? -1.304 -7.734 -20.109 1 97.12 98 ASP A CA 1
ATOM 760 C C . ASP A 1 98 ? -0.99 -7.109 -18.75 1 97.12 98 ASP A C 1
ATOM 762 O O . ASP A 1 98 ? -1.808 -6.367 -18.188 1 97.12 98 ASP A O 1
ATOM 766 N N . LYS A 1 99 ? 0.189 -7.395 -18.344 1 97.06 99 LYS A N 1
ATOM 767 C CA . LYS A 1 99 ? 0.649 -6.863 -17.062 1 97.06 99 LYS A CA 1
ATOM 768 C C . LYS A 1 99 ? 1.751 -5.828 -17.266 1 97.06 99 LYS A C 1
ATOM 770 O O . LYS A 1 99 ? 2.58 -5.961 -18.172 1 97.06 99 LYS A O 1
ATOM 775 N N . PRO A 1 100 ? 1.656 -4.812 -16.516 1 97.12 100 PRO A N 1
ATOM 776 C CA . PRO A 1 100 ? 0.838 -4.445 -15.359 1 97.12 100 PRO A CA 1
ATOM 777 C C . PRO A 1 100 ? -0.433 -3.695 -15.75 1 97.12 100 PRO A C 1
ATOM 779 O O . PRO A 1 100 ? -1.252 -3.369 -14.883 1 97.12 100 PRO A O 1
ATOM 782 N N . HIS A 1 101 ? -0.68 -3.445 -16.953 1 96.5 101 HIS A N 1
ATOM 783 C CA . HIS A 1 101 ? -1.685 -2.494 -17.422 1 96.5 101 HIS A CA 1
ATOM 784 C C . HIS A 1 101 ? -3.09 -2.949 -17.047 1 96.5 101 HIS A C 1
ATOM 786 O O . HIS A 1 101 ? -3.955 -2.123 -16.734 1 96.5 101 HIS A O 1
ATOM 792 N N . GLU A 1 102 ? -3.354 -4.262 -16.922 1 97.56 102 GLU A N 1
ATOM 793 C CA . GLU A 1 102 ? -4.691 -4.777 -16.656 1 97.56 102 GLU A CA 1
ATOM 794 C C . GLU A 1 102 ? -4.852 -5.164 -15.188 1 97.56 102 GLU A C 1
ATOM 796 O O . GLU A 1 102 ? -5.957 -5.477 -14.742 1 97.56 102 GLU A O 1
ATOM 801 N N . VAL A 1 103 ? -3.783 -5.078 -14.469 1 97 103 VAL A N 1
ATOM 802 C CA . VAL A 1 103 ? -3.826 -5.5 -13.07 1 97 103 VAL A CA 1
ATOM 803 C C . VAL A 1 103 ? -4.594 -4.469 -12.25 1 97 103 VAL A C 1
ATOM 805 O O . VAL A 1 103 ? -4.379 -3.264 -12.391 1 97 103 VAL A O 1
ATOM 808 N N . LYS A 1 104 ? -5.492 -4.898 -11.43 1 96.31 104 LYS A N 1
ATOM 809 C CA . LYS A 1 104 ? -6.223 -4.016 -10.523 1 96.31 104 LYS A CA 1
ATOM 810 C C . LYS A 1 104 ? -5.438 -3.785 -9.234 1 96.31 104 LYS A C 1
ATOM 812 O O . LYS A 1 104 ? -5.117 -4.738 -8.523 1 96.31 104 LYS A O 1
ATOM 817 N N . PHE A 1 105 ? -5.133 -2.578 -9.031 1 96.75 105 PHE A N 1
ATOM 818 C CA . PHE A 1 105 ? -4.457 -2.178 -7.801 1 96.75 105 PHE A CA 1
ATOM 819 C C . PHE A 1 105 ? -5.441 -1.528 -6.832 1 96.75 105 PHE A C 1
ATOM 821 O O . PHE A 1 105 ? -6.297 -0.745 -7.242 1 96.75 105 PHE A O 1
ATOM 828 N N . PHE A 1 106 ? -5.254 -1.836 -5.574 1 95.81 106 PHE A N 1
ATOM 829 C CA . PHE A 1 106 ? -6.137 -1.271 -4.559 1 95.81 106 PHE A CA 1
ATOM 830 C C . PHE A 1 106 ? -5.379 -0.302 -3.66 1 95.81 106 PHE A C 1
ATOM 832 O O . PHE A 1 106 ? -4.188 -0.489 -3.4 1 95.81 106 PHE A O 1
ATOM 839 N N . LYS A 1 107 ? -6.023 0.647 -3.135 1 94.44 107 LYS A N 1
ATOM 840 C CA . LYS A 1 107 ? -5.414 1.746 -2.389 1 94.44 107 LYS A CA 1
ATOM 841 C C . LYS A 1 107 ? -4.965 1.289 -1.005 1 94.44 107 LYS A C 1
ATOM 843 O O . LYS A 1 107 ? -4.098 1.915 -0.391 1 94.44 107 LYS A O 1
ATOM 848 N N . ASN A 1 108 ? -5.59 0.228 -0.522 1 92.62 108 ASN A N 1
ATOM 849 C CA . ASN A 1 108 ? -5.242 -0.344 0.774 1 92.62 108 ASN A CA 1
ATOM 850 C C . ASN A 1 108 ? -5.785 -1.763 0.924 1 92.62 108 ASN A C 1
ATOM 852 O O . ASN A 1 108 ? -6.465 -2.27 0.031 1 92.62 108 ASN A O 1
ATOM 856 N N . ARG A 1 109 ? -5.461 -2.316 1.957 1 91.94 109 ARG A N 1
ATOM 857 C CA . ARG A 1 109 ? -5.832 -3.709 2.189 1 91.94 109 ARG A CA 1
ATOM 858 C C . ARG A 1 109 ? -7.344 -3.854 2.354 1 91.94 109 ARG A C 1
ATOM 860 O O . ARG A 1 109 ? -7.918 -4.875 1.968 1 91.94 109 ARG A O 1
ATOM 867 N N . TRP A 1 110 ? -8.062 -2.91 2.854 1 92.06 110 TRP A N 1
ATOM 868 C CA . TRP A 1 110 ? -9.508 -2.975 3.068 1 92.06 110 TRP A CA 1
ATOM 869 C C . TRP A 1 110 ? -10.258 -2.908 1.742 1 92.06 110 TRP A C 1
ATOM 871 O O . TRP A 1 110 ? -11.219 -3.652 1.526 1 92.06 110 TRP A O 1
ATOM 881 N N . ALA A 1 111 ? -9.758 -2.047 0.956 1 94.62 111 ALA A N 1
ATOM 882 C CA . ALA A 1 111 ? -10.352 -1.974 -0.376 1 94.62 111 ALA A CA 1
ATOM 883 C C . ALA A 1 111 ? -10.164 -3.285 -1.134 1 94.62 111 ALA A C 1
ATOM 885 O O . ALA A 1 111 ? -11.078 -3.758 -1.807 1 94.62 111 ALA A O 1
ATOM 886 N N . LEU A 1 112 ? -9 -3.865 -1.001 1 94.88 112 LEU A N 1
ATOM 887 C CA . LEU A 1 112 ? -8.734 -5.164 -1.607 1 94.88 112 LEU A CA 1
ATOM 888 C C . LEU A 1 112 ? -9.672 -6.227 -1.042 1 94.88 112 LEU A C 1
ATOM 890 O O . LEU A 1 112 ? -10.289 -6.984 -1.797 1 94.88 112 LEU A O 1
ATOM 894 N N . ALA A 1 113 ? -9.82 -6.258 0.215 1 93.31 113 ALA A N 1
ATOM 895 C CA . ALA A 1 113 ? -10.664 -7.254 0.874 1 93.31 113 ALA A CA 1
ATOM 896 C C . ALA A 1 113 ? -12.125 -7.105 0.453 1 93.31 113 ALA A C 1
ATOM 898 O O . ALA A 1 113 ? -12.797 -8.102 0.173 1 93.31 113 ALA A O 1
ATOM 899 N N . ARG A 1 114 ? -12.555 -5.914 0.419 1 93.44 114 ARG A N 1
ATOM 900 C CA . ARG A 1 114 ? -13.93 -5.652 0.02 1 93.44 114 ARG A CA 1
ATOM 901 C C . ARG A 1 114 ? -14.195 -6.137 -1.402 1 93.44 114 ARG A C 1
ATOM 903 O O . ARG A 1 114 ? -15.203 -6.793 -1.665 1 93.44 114 ARG A O 1
ATOM 910 N N . TRP A 1 115 ? -13.32 -5.836 -2.229 1 94.94 115 TRP A N 1
ATOM 911 C CA . TRP A 1 115 ? -13.453 -6.258 -3.619 1 94.94 115 TRP A CA 1
ATOM 912 C C . TRP A 1 115 ? -13.414 -7.777 -3.736 1 94.94 115 TRP A C 1
ATOM 914 O O . TRP A 1 115 ? -14.211 -8.375 -4.461 1 94.94 115 TRP A O 1
ATOM 924 N N . SER A 1 116 ? -12.367 -8.383 -3.057 1 93.88 116 SER A N 1
ATOM 925 C CA . SER A 1 116 ? -12.211 -9.828 -3.111 1 93.88 116 SER A CA 1
ATOM 926 C C . SER A 1 116 ? -13.461 -10.547 -2.6 1 93.88 116 SER A C 1
ATOM 928 O O . SER A 1 116 ? -13.852 -11.578 -3.139 1 93.88 116 SER A O 1
ATOM 930 N N . LYS A 1 117 ? -14.031 -10.008 -1.532 1 93.88 117 LYS A N 1
ATOM 931 C CA . LYS A 1 117 ? -15.266 -10.562 -0.982 1 93.88 117 LYS A CA 1
ATOM 932 C C . LYS A 1 117 ? -16.422 -10.438 -1.976 1 93.88 117 LYS A C 1
ATOM 934 O O . LYS A 1 117 ? -17.141 -11.406 -2.221 1 93.88 117 LYS A O 1
ATOM 939 N N . LYS A 1 118 ? -16.562 -9.312 -2.539 1 95.06 118 LYS A N 1
ATOM 940 C CA . LYS A 1 118 ? -17.625 -9.055 -3.5 1 95.06 118 LYS A CA 1
ATOM 941 C C . LYS A 1 118 ? -17.516 -9.992 -4.703 1 95.06 118 LYS A C 1
ATOM 943 O O . LYS A 1 118 ? -18.531 -10.461 -5.219 1 95.06 118 LYS A O 1
ATOM 948 N N . LYS A 1 119 ? -16.25 -10.242 -5.152 1 94.5 119 LYS A N 1
ATOM 949 C CA . LYS A 1 119 ? -16.031 -11.062 -6.34 1 94.5 119 LYS A CA 1
ATOM 950 C C . LYS A 1 119 ? -15.836 -12.531 -5.965 1 94.5 119 LYS A C 1
ATOM 952 O O . LYS A 1 119 ? -15.719 -13.391 -6.84 1 94.5 119 LYS A O 1
ATOM 957 N N . ASN A 1 120 ? -15.758 -12.797 -4.691 1 90.94 120 ASN A N 1
ATOM 958 C CA . ASN A 1 120 ? -15.539 -14.148 -4.184 1 90.94 120 ASN A CA 1
ATOM 959 C C . ASN A 1 120 ? -14.25 -14.75 -4.734 1 90.94 120 ASN A C 1
ATOM 961 O O . ASN A 1 120 ? -14.25 -15.867 -5.246 1 90.94 120 ASN A O 1
ATOM 965 N N . THR A 1 121 ? -13.297 -13.906 -4.73 1 89 121 THR A N 1
ATOM 966 C CA . THR A 1 121 ? -12 -14.32 -5.246 1 89 121 THR A CA 1
ATOM 967 C C . THR A 1 121 ? -10.992 -14.477 -4.109 1 89 121 THR A C 1
ATOM 969 O O . THR A 1 121 ? -10.25 -13.547 -3.803 1 89 121 THR A O 1
ATOM 972 N N . PHE A 1 122 ? -10.914 -15.57 -3.475 1 86.12 122 PHE A N 1
ATOM 973 C CA . PHE A 1 122 ? -9.969 -15.898 -2.416 1 86.12 122 PHE A CA 1
ATOM 974 C C . PHE A 1 122 ? -9.102 -17.094 -2.811 1 86.12 122 PHE A C 1
ATOM 976 O O . PHE A 1 122 ? -9.609 -18.109 -3.285 1 86.12 122 PHE A O 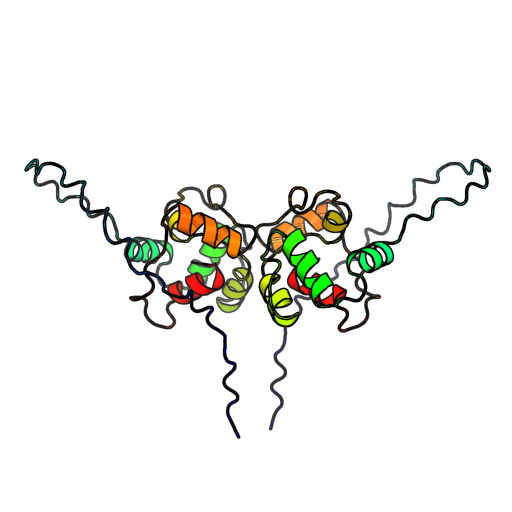1
ATOM 983 N N . PHE A 1 123 ? -7.875 -16.922 -2.705 1 83.44 123 PHE A N 1
ATOM 984 C CA . PHE A 1 123 ? -6.953 -18.016 -2.971 1 83.44 123 PHE A CA 1
ATOM 985 C C . PHE A 1 123 ? -6.98 -19.047 -1.838 1 83.44 123 PHE A C 1
ATOM 987 O O . PHE A 1 123 ? -6.996 -18.672 -0.663 1 83.44 123 PHE A O 1
ATOM 994 N N . PRO A 1 124 ? -7.035 -20.281 -2.195 1 80.31 124 PRO A N 1
ATOM 995 C CA . PRO A 1 124 ? -7.023 -21.312 -1.146 1 80.31 124 PRO A CA 1
ATOM 996 C C . PRO A 1 124 ? -5.68 -21.391 -0.42 1 80.31 124 PRO A C 1
ATOM 998 O O . PRO A 1 124 ? -4.688 -21.828 -1.001 1 80.31 124 PRO A O 1
ATOM 1001 N N . ARG A 1 125 ? -5.633 -20.953 0.842 1 75.94 125 ARG A N 1
ATOM 1002 C CA . ARG A 1 125 ? -4.383 -20.891 1.593 1 75.94 125 ARG A CA 1
ATOM 1003 C C . ARG A 1 125 ? -4.113 -22.188 2.338 1 75.94 125 ARG A C 1
ATOM 1005 O O . ARG A 1 125 ? -2.969 -22.5 2.676 1 75.94 125 ARG A O 1
ATOM 1012 N N . ARG A 1 126 ? -5.016 -22.922 2.672 1 70.06 126 ARG A N 1
ATOM 1013 C CA . ARG A 1 126 ? -4.926 -24.062 3.588 1 70.06 126 ARG A CA 1
ATOM 1014 C C . ARG A 1 126 ? -3.91 -25.078 3.092 1 70.06 126 ARG A C 1
ATOM 1016 O O . ARG A 1 126 ? -3.236 -25.734 3.893 1 70.06 126 ARG A O 1
ATOM 1023 N N . LYS A 1 127 ? -3.652 -25.047 1.867 1 70.81 127 LYS A N 1
ATOM 1024 C CA . LYS A 1 127 ? -2.795 -26.141 1.403 1 70.81 127 LYS A CA 1
ATOM 1025 C C . LYS A 1 127 ? -1.414 -25.625 1.011 1 70.81 127 LYS A C 1
ATOM 1027 O O . LYS A 1 127 ? -0.57 -26.375 0.535 1 70.81 127 LYS A O 1
ATOM 1032 N N . LEU A 1 128 ? -1.201 -24.391 1.363 1 81.25 128 LEU A N 1
ATOM 1033 C CA . LEU A 1 128 ? 0.103 -23.875 0.961 1 81.25 128 LEU A CA 1
ATOM 1034 C C . LEU A 1 128 ? 1.144 -24.125 2.049 1 81.25 128 LEU A C 1
ATOM 1036 O O . LEU A 1 128 ? 0.877 -23.906 3.232 1 81.25 128 LEU A O 1
ATOM 1040 N N . PRO A 1 129 ? 2.201 -24.797 1.631 1 79.5 129 PRO A N 1
ATOM 1041 C CA . PRO A 1 129 ? 3.268 -24.984 2.617 1 79.5 129 PRO A CA 1
ATOM 1042 C C . PRO A 1 129 ? 3.736 -23.672 3.238 1 79.5 129 PRO A C 1
ATOM 1044 O O . PRO A 1 129 ? 3.707 -22.625 2.58 1 79.5 129 PRO A O 1
ATOM 1047 N N . ASN A 1 130 ? 4.262 -23.875 4.465 1 78.75 130 ASN A N 1
ATOM 1048 C CA . ASN A 1 130 ? 4.832 -22.703 5.125 1 78.75 130 ASN A CA 1
ATOM 1049 C C . ASN A 1 130 ? 6.117 -22.234 4.445 1 78.75 130 ASN A C 1
ATOM 1051 O O . ASN A 1 130 ? 6.934 -23.062 4.031 1 78.75 130 ASN A O 1
ATOM 1055 N N . GLY A 1 131 ? 6.203 -20.953 4.23 1 76.31 131 GLY A N 1
ATOM 1056 C CA . GLY A 1 131 ? 7.43 -20.438 3.645 1 76.31 131 GLY A CA 1
ATOM 1057 C C . GLY A 1 131 ? 7.375 -20.344 2.131 1 76.31 131 GLY A C 1
ATOM 1058 O O . GLY A 1 131 ? 8.32 -19.875 1.5 1 76.31 131 GLY A O 1
ATOM 1059 N N . SER A 1 132 ? 6.301 -20.969 1.655 1 83.81 132 SER A N 1
ATOM 1060 C CA . SER A 1 132 ? 6.176 -20.859 0.206 1 83.81 132 SER A CA 1
ATOM 1061 C C . SER A 1 132 ? 6.105 -19.391 -0.231 1 83.81 132 SER A C 1
ATOM 1063 O O . SER A 1 132 ? 5.508 -18.562 0.458 1 83.81 132 SER A O 1
ATOM 1065 N N . PRO A 1 133 ? 6.828 -19.172 -1.291 1 84.88 133 PRO A N 1
ATOM 1066 C CA . PRO A 1 133 ? 6.754 -17.797 -1.804 1 84.88 133 PRO A CA 1
ATOM 1067 C C . PRO A 1 133 ? 5.316 -17.312 -1.979 1 84.88 133 PRO A C 1
ATOM 1069 O O . PRO A 1 133 ? 5.016 -16.156 -1.702 1 84.88 133 PRO A O 1
ATOM 1072 N N . LEU A 1 134 ? 4.484 -18.203 -2.359 1 87.94 134 LEU A N 1
ATOM 1073 C CA . LEU A 1 134 ? 3.096 -17.797 -2.572 1 87.94 134 LEU A CA 1
ATOM 1074 C C . LEU A 1 134 ? 2.432 -17.422 -1.252 1 87.94 134 LEU A C 1
ATOM 1076 O O . LEU A 1 134 ? 1.67 -16.453 -1.189 1 87.94 134 LEU A O 1
ATOM 1080 N N . ARG A 1 135 ? 2.676 -18.188 -0.257 1 85.62 135 ARG A N 1
ATOM 1081 C CA . ARG A 1 135 ? 2.102 -17.875 1.049 1 85.62 135 ARG A CA 1
ATOM 1082 C C . ARG A 1 135 ? 2.549 -16.5 1.528 1 85.62 135 ARG A C 1
ATOM 1084 O O . ARG A 1 135 ? 1.739 -15.711 2.035 1 85.62 135 ARG A O 1
ATOM 1091 N N . THR A 1 136 ? 3.762 -16.203 1.372 1 83.19 136 THR A N 1
ATOM 1092 C CA . THR A 1 136 ? 4.309 -14.906 1.753 1 83.19 136 THR A CA 1
ATOM 1093 C C . THR A 1 136 ? 3.684 -13.789 0.92 1 83.19 136 THR A C 1
ATOM 1095 O O . THR A 1 136 ? 3.297 -12.75 1.458 1 83.19 136 THR A O 1
ATOM 1098 N N . LEU A 1 137 ? 3.527 -14.062 -0.307 1 84.69 137 LEU A N 1
ATOM 1099 C CA . LEU A 1 137 ? 2.982 -13.055 -1.211 1 84.69 137 LEU A CA 1
ATOM 1100 C C . LEU A 1 137 ? 1.513 -12.789 -0.905 1 84.69 137 LEU A C 1
ATOM 1102 O O . LEU A 1 137 ? 1.065 -11.641 -0.941 1 84.69 137 LEU A O 1
ATOM 1106 N N . LEU A 1 138 ? 0.811 -13.836 -0.522 1 86.75 138 LEU A N 1
ATOM 1107 C CA . LEU A 1 138 ? -0.592 -13.688 -0.149 1 86.75 138 LEU A CA 1
ATOM 1108 C C . LEU A 1 138 ? -0.73 -12.883 1.138 1 86.75 138 LEU A C 1
ATOM 1110 O O . LEU A 1 138 ? -1.685 -12.117 1.295 1 86.75 138 LEU A O 1
ATOM 1114 N N . LYS A 1 139 ? 0.256 -12.945 1.932 1 79.75 139 LYS A N 1
ATOM 1115 C CA . LYS A 1 139 ? 0.262 -12.18 3.178 1 79.75 139 LYS A CA 1
ATOM 1116 C C . LYS A 1 139 ? 0.575 -10.711 2.924 1 79.75 139 LYS A C 1
ATOM 1118 O O . LYS A 1 139 ? -0.083 -9.828 3.475 1 79.75 139 LYS A O 1
ATOM 1123 N N . ILE A 1 140 ? 1.535 -10.469 2.15 1 74.31 140 ILE A N 1
ATOM 1124 C CA . ILE A 1 140 ? 2.035 -9.102 1.979 1 74.31 140 ILE A CA 1
ATOM 1125 C C . ILE A 1 140 ? 1.123 -8.336 1.026 1 74.31 140 ILE A C 1
ATOM 1127 O O . ILE A 1 140 ? 0.878 -7.145 1.219 1 74.31 140 ILE A O 1
ATOM 1131 N N . MET A 1 141 ? 0.586 -8.961 0.006 1 68.81 141 MET A N 1
ATOM 1132 C CA . MET A 1 141 ? -0.201 -8.258 -1.006 1 68.81 141 MET A CA 1
ATOM 1133 C C . MET A 1 141 ? -1.693 -8.383 -0.714 1 68.81 141 MET A C 1
ATOM 1135 O O . MET A 1 141 ? -2.514 -7.758 -1.39 1 68.81 141 MET A O 1
ATOM 1139 N N . GLY A 1 142 ? -2.152 -8.797 0.379 1 61.69 142 GLY A N 1
ATOM 1140 C CA . GLY A 1 142 ? -3.561 -8.891 0.734 1 61.69 142 GLY A CA 1
ATOM 1141 C C . GLY A 1 142 ? -4.277 -10.023 0.032 1 61.69 142 GLY A C 1
ATOM 1142 O O . GLY A 1 142 ? -3.916 -10.398 -1.087 1 61.69 142 GLY A O 1
ATOM 1143 N N . ASN A 1 143 ? -4.531 -11.195 0.146 1 53.94 143 ASN A N 1
ATOM 1144 C CA . ASN A 1 143 ? -5.457 -12.219 -0.332 1 53.94 143 ASN A CA 1
ATOM 1145 C C . ASN A 1 143 ? -5.602 -13.359 0.672 1 53.94 143 ASN A C 1
ATOM 1147 O O . ASN A 1 143 ? -4.613 -13.797 1.266 1 53.94 143 ASN A O 1
ATOM 1151 N N . MET B 1 1 ? 25.891 -8.5 25.344 1 23.36 1 MET B N 1
ATOM 1152 C CA . MET B 1 1 ? 25 -9.117 24.375 1 23.36 1 MET B CA 1
ATOM 1153 C C . MET B 1 1 ? 24.719 -8.18 23.219 1 23.36 1 MET B C 1
ATOM 1155 O O . MET B 1 1 ? 24.312 -7.027 23.422 1 23.36 1 MET B O 1
ATOM 1159 N N . PRO B 1 2 ? 25.391 -8.312 22.062 1 26.11 2 PRO B N 1
ATOM 1160 C CA . PRO B 1 2 ? 25.484 -7.27 21.031 1 26.11 2 PRO B CA 1
ATOM 1161 C C . PRO B 1 2 ? 24.141 -6.953 20.391 1 26.11 2 PRO B C 1
ATOM 1163 O O . PRO B 1 2 ? 23.328 -7.855 20.188 1 26.11 2 PRO B O 1
ATOM 1166 N N . LYS B 1 3 ? 23.594 -5.805 20.812 1 30.75 3 LYS B N 1
ATOM 1167 C CA . LYS B 1 3 ? 22.359 -5.137 20.391 1 30.75 3 LYS B CA 1
ATOM 1168 C C . LYS B 1 3 ? 22.297 -5.023 18.875 1 30.75 3 LYS B C 1
ATOM 1170 O O . LYS B 1 3 ? 23.203 -4.473 18.25 1 30.75 3 LYS B O 1
ATOM 1175 N N . ASN B 1 4 ? 21.969 -6.109 18.172 1 27.25 4 ASN B N 1
ATOM 1176 C CA . ASN B 1 4 ? 21.828 -6.195 16.719 1 27.25 4 ASN B CA 1
ATOM 1177 C C . ASN B 1 4 ? 20.891 -5.105 16.188 1 27.25 4 ASN B C 1
ATOM 1179 O O . ASN B 1 4 ? 19.703 -5.098 16.484 1 27.25 4 ASN B O 1
ATOM 1183 N N . GLY B 1 5 ? 21.422 -3.871 16.172 1 22.95 5 GLY B N 1
ATOM 1184 C CA . GLY B 1 5 ? 20.734 -2.744 15.57 1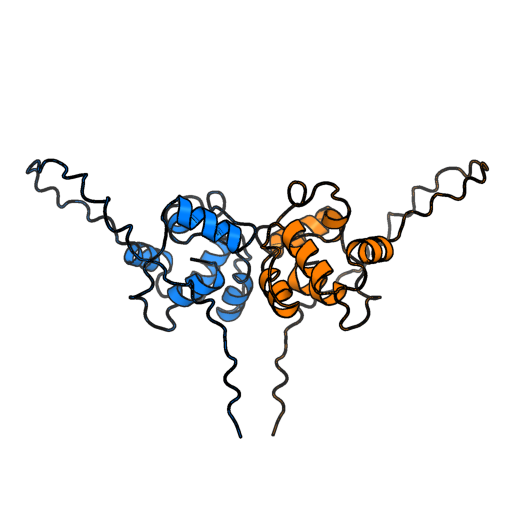 22.95 5 GLY B CA 1
ATOM 1185 C C . GLY B 1 5 ? 20.156 -3.057 14.195 1 22.95 5 GLY B C 1
ATOM 1186 O O . GLY B 1 5 ? 20.859 -3.588 13.336 1 22.95 5 GLY B O 1
ATOM 1187 N N . VAL B 1 6 ? 18.938 -3.455 14.094 1 28.69 6 VAL B N 1
ATOM 1188 C CA . VAL B 1 6 ? 18.172 -3.65 12.867 1 28.69 6 VAL B CA 1
ATOM 1189 C C . VAL B 1 6 ? 18.391 -2.465 11.93 1 28.69 6 VAL B C 1
ATOM 1191 O O . VAL B 1 6 ? 18.094 -1.321 12.289 1 28.69 6 VAL B O 1
ATOM 1194 N N . ALA B 1 7 ? 19.375 -2.537 11.047 1 27.36 7 ALA B N 1
ATOM 1195 C CA . ALA B 1 7 ? 19.656 -1.553 10 1 27.36 7 ALA B CA 1
ATOM 1196 C C . ALA B 1 7 ? 18.391 -1.225 9.211 1 27.36 7 ALA B C 1
ATOM 1198 O O . ALA B 1 7 ? 17.875 -2.066 8.469 1 27.36 7 ALA B O 1
ATOM 1199 N N . VAL B 1 8 ? 17.438 -0.618 9.781 1 29.31 8 VAL B N 1
ATOM 1200 C CA . VAL B 1 8 ? 16.328 -0.114 8.992 1 29.31 8 VAL B CA 1
ATOM 1201 C C . VAL B 1 8 ? 16.844 0.7 7.809 1 29.31 8 VAL B C 1
ATOM 1203 O O . VAL B 1 8 ? 17.562 1.689 8 1 29.31 8 VAL B O 1
ATOM 1206 N N . ASP B 1 9 ? 17.266 0.077 6.844 1 28.56 9 ASP B N 1
ATOM 1207 C CA . ASP B 1 9 ? 17.703 0.761 5.633 1 28.56 9 ASP B CA 1
ATOM 1208 C C . ASP B 1 9 ? 16.75 1.891 5.258 1 28.56 9 ASP B C 1
ATOM 1210 O O . ASP B 1 9 ? 15.609 1.641 4.871 1 28.56 9 ASP B O 1
ATOM 1214 N N . ILE B 1 10 ? 16.797 3.018 5.906 1 30.45 10 ILE B N 1
ATOM 1215 C CA . ILE B 1 10 ? 16.281 4.289 5.406 1 30.45 10 ILE B CA 1
ATOM 1216 C C . ILE B 1 10 ? 16.562 4.402 3.908 1 30.45 10 ILE B C 1
ATOM 1218 O O . ILE B 1 10 ? 17.719 4.27 3.473 1 30.45 10 ILE B O 1
ATOM 1222 N N . PHE B 1 11 ? 15.75 3.979 3.197 1 33.03 11 PHE B N 1
ATOM 1223 C CA . PHE B 1 11 ? 15.969 4.355 1.805 1 33.03 11 PHE B CA 1
ATOM 1224 C C . PHE B 1 11 ? 16.516 5.777 1.709 1 33.03 11 PHE B C 1
ATOM 1226 O O . PHE B 1 11 ? 15.836 6.734 2.084 1 33.03 11 PHE B O 1
ATOM 1233 N N . GLU B 1 12 ? 17.719 6.008 2.076 1 29.48 12 GLU B N 1
ATOM 1234 C CA . GLU B 1 12 ? 18.391 7.238 1.654 1 29.48 12 GLU B CA 1
ATOM 1235 C C . GLU B 1 12 ? 17.984 7.617 0.23 1 29.48 12 GLU B C 1
ATOM 1237 O O . GLU B 1 12 ? 18.219 6.855 -0.709 1 29.48 12 GLU B O 1
ATOM 1242 N N . TYR B 1 13 ? 16.891 8.227 0.082 1 31.27 13 TYR B N 1
ATOM 1243 C CA . TYR B 1 13 ? 16.844 9.008 -1.146 1 31.27 13 TYR B CA 1
ATOM 1244 C C . TYR B 1 13 ? 18.219 9.602 -1.461 1 31.27 13 TYR B C 1
ATOM 1246 O O . TYR B 1 13 ? 18.859 10.195 -0.592 1 31.27 13 TYR B O 1
ATOM 1254 N N . ASP B 1 14 ? 19.062 8.883 -2.057 1 30.47 14 ASP B N 1
ATOM 1255 C CA . ASP B 1 14 ? 20.203 9.641 -2.564 1 30.47 14 ASP B CA 1
ATOM 1256 C C . ASP B 1 14 ? 19.797 11.07 -2.912 1 30.47 14 ASP B C 1
ATOM 1258 O O . ASP B 1 14 ? 18.875 11.289 -3.697 1 30.47 14 ASP B O 1
ATOM 1262 N N . ASP B 1 15 ? 19.938 11.969 -2.02 1 30.89 15 ASP B N 1
ATOM 1263 C CA . ASP B 1 15 ? 19.938 13.43 -2.006 1 30.89 15 ASP B CA 1
ATOM 1264 C C . ASP B 1 15 ? 20.609 14 -3.248 1 30.89 15 ASP B C 1
ATOM 1266 O O . ASP B 1 15 ? 21.719 14.539 -3.16 1 30.89 15 ASP B O 1
ATOM 1270 N N . SER B 1 16 ? 20.719 13.336 -4.375 1 29.06 16 SER B N 1
ATOM 1271 C CA . SER B 1 16 ? 21.234 14.234 -5.398 1 29.06 16 SER B CA 1
ATOM 1272 C C . SER B 1 16 ? 20.375 15.484 -5.543 1 29.06 16 SER B C 1
ATOM 1274 O O . SER B 1 16 ? 19.734 15.688 -6.582 1 29.06 16 SER B O 1
ATOM 1276 N N . GLU B 1 17 ? 19.984 15.977 -4.52 1 30.5 17 GLU B N 1
ATOM 1277 C CA . GLU B 1 17 ? 19.234 17.234 -4.418 1 30.5 17 GLU B CA 1
ATOM 1278 C C . GLU B 1 17 ? 20.062 18.406 -4.957 1 30.5 17 GLU B C 1
ATOM 1280 O O . GLU B 1 17 ? 20.109 19.469 -4.344 1 30.5 17 GLU B O 1
ATOM 1285 N N . SER B 1 18 ? 21.094 18.266 -5.84 1 26.98 18 SER B N 1
ATOM 1286 C CA . SER B 1 18 ? 21.766 19.531 -6.113 1 26.98 18 SER B CA 1
ATOM 1287 C C . SER B 1 18 ? 20.766 20.609 -6.508 1 26.98 18 SER B C 1
ATOM 1289 O O . SER B 1 18 ? 20.766 21.688 -5.922 1 26.98 18 SER B O 1
ATOM 1291 N N . GLU B 1 19 ? 20.703 20.938 -7.883 1 26.77 19 GLU B N 1
ATOM 1292 C CA . GLU B 1 19 ? 20.719 22.219 -8.578 1 26.77 19 GLU B CA 1
ATOM 1293 C C . GLU B 1 19 ? 19.328 22.828 -8.648 1 26.77 19 GLU B C 1
ATOM 1295 O O . GLU B 1 19 ? 19.172 23.984 -9.055 1 26.77 19 GLU B O 1
ATOM 1300 N N . ILE B 1 20 ? 18.25 22.109 -8.453 1 29.27 20 ILE B N 1
ATOM 1301 C CA . ILE B 1 20 ? 17.172 22.797 -9.133 1 29.27 20 ILE B CA 1
ATOM 1302 C C . ILE B 1 20 ? 16.656 23.953 -8.266 1 29.27 20 ILE B C 1
ATOM 1304 O O . ILE B 1 20 ? 15.852 23.734 -7.359 1 29.27 20 ILE B O 1
ATOM 1308 N N . VAL B 1 21 ? 17.484 24.5 -7.348 1 30.48 21 VAL B N 1
ATOM 1309 C CA . VAL B 1 21 ? 17.094 25.688 -6.59 1 30.48 21 VAL B CA 1
ATOM 1310 C C . VAL B 1 21 ? 16.641 26.781 -7.547 1 30.48 21 VAL B C 1
ATOM 1312 O O . VAL B 1 21 ? 16.297 27.891 -7.117 1 30.48 21 VAL B O 1
ATOM 1315 N N . ALA B 1 22 ? 16.906 26.703 -8.906 1 26.62 22 ALA B N 1
ATOM 1316 C CA . ALA B 1 22 ? 17 27.984 -9.586 1 26.62 22 ALA B CA 1
ATOM 1317 C C . ALA B 1 22 ? 15.648 28.703 -9.609 1 26.62 22 ALA B C 1
ATOM 1319 O O . ALA B 1 22 ? 15.57 29.906 -9.367 1 26.62 22 ALA B O 1
ATOM 1320 N N . GLY B 1 23 ? 14.664 28.047 -10.25 1 29.05 23 GLY B N 1
ATOM 1321 C CA . GLY B 1 23 ? 13.773 28.891 -11.031 1 29.05 23 GLY B CA 1
ATOM 1322 C C . GLY B 1 23 ? 12.766 29.641 -10.188 1 29.05 23 GLY B C 1
ATOM 1323 O O . GLY B 1 23 ? 11.852 30.281 -10.719 1 29.05 23 GLY B O 1
ATOM 1324 N N . LEU B 1 24 ? 12.625 29.266 -8.859 1 31.27 24 LEU B N 1
ATOM 1325 C CA . LEU B 1 24 ? 11.43 29.891 -8.32 1 31.27 24 LEU B CA 1
ATOM 1326 C C . LEU B 1 24 ? 11.633 31.391 -8.133 1 31.27 24 LEU B C 1
ATOM 1328 O O . LEU B 1 24 ? 11.055 32 -7.227 1 31.27 24 LEU B O 1
ATOM 1332 N N . ASN B 1 25 ? 12.711 31.953 -8.648 1 29.16 25 ASN B N 1
ATOM 1333 C CA . ASN B 1 25 ? 12.945 33.375 -8.406 1 29.16 25 ASN B CA 1
ATOM 1334 C C . ASN B 1 25 ? 11.812 34.25 -8.969 1 29.16 25 ASN B C 1
ATOM 1336 O O . ASN B 1 25 ? 11.75 35.438 -8.695 1 29.16 25 ASN B O 1
ATOM 1340 N N . ALA B 1 26 ? 11.164 33.844 -10.117 1 29.14 26 ALA B N 1
ATOM 1341 C CA . ALA B 1 26 ? 10.742 34.969 -10.945 1 29.14 26 ALA B CA 1
ATOM 1342 C C . ALA B 1 26 ? 9.617 35.75 -10.273 1 29.14 26 ALA B C 1
ATOM 1344 O O . ALA B 1 26 ? 9.305 36.875 -10.68 1 29.14 26 ALA B O 1
ATOM 1345 N N . LEU B 1 27 ? 8.602 35.094 -9.656 1 29.28 27 LEU B N 1
ATOM 1346 C CA . LEU B 1 27 ? 7.383 35.906 -9.695 1 29.28 27 LEU B CA 1
ATOM 1347 C C . LEU B 1 27 ? 7.48 37.094 -8.75 1 29.28 27 LEU B C 1
ATOM 1349 O O . LEU B 1 27 ? 7.355 36.938 -7.531 1 29.28 27 LEU B O 1
ATOM 1353 N N . ALA B 1 28 ? 8.461 38 -8.898 1 31.42 28 ALA B N 1
ATOM 1354 C CA . ALA B 1 28 ? 8.555 39.281 -8.219 1 31.42 28 ALA B CA 1
ATOM 1355 C C . ALA B 1 28 ? 7.309 40.125 -8.453 1 31.42 28 ALA B C 1
ATOM 1357 O O . ALA B 1 28 ? 7.164 40.75 -9.516 1 31.42 28 ALA B O 1
ATOM 1358 N N . LEU B 1 29 ? 5.973 39.594 -8.445 1 33.97 29 LEU B N 1
ATOM 1359 C CA . LEU B 1 29 ? 4.863 40.5 -8.68 1 33.97 29 LEU B CA 1
ATOM 1360 C C . LEU B 1 29 ? 5.02 41.781 -7.852 1 33.97 29 LEU B C 1
ATOM 1362 O O . LEU B 1 29 ? 5.723 41.781 -6.836 1 33.97 29 LEU B O 1
ATOM 1366 N N . THR B 1 30 ? 4.469 42.969 -8.422 1 36.16 30 THR B N 1
ATOM 1367 C CA . THR B 1 30 ? 4.355 44.406 -8.18 1 36.16 30 THR B CA 1
ATOM 1368 C C . THR B 1 30 ? 3.756 44.656 -6.801 1 36.16 30 THR B C 1
ATOM 1370 O O . THR B 1 30 ? 2.812 44 -6.383 1 36.16 30 THR B O 1
ATOM 1373 N N . PRO B 1 31 ? 4.332 45.531 -5.883 1 37.09 31 PRO B N 1
ATOM 1374 C CA . PRO B 1 31 ? 3.996 45.906 -4.504 1 37.09 31 PRO B CA 1
ATOM 1375 C C . PRO B 1 31 ? 2.658 46.625 -4.398 1 37.09 31 PRO B C 1
ATOM 1377 O O . PRO B 1 31 ? 2.527 47.75 -4.887 1 37.09 31 PRO B O 1
ATOM 1380 N N . SER B 1 32 ? 1.441 46.438 -4.996 1 38.38 32 SER B N 1
ATOM 1381 C CA . SER B 1 32 ? 0.36 47.344 -4.613 1 38.38 32 SER B CA 1
ATOM 1382 C C . SER B 1 32 ? 0.207 47.406 -3.1 1 38.38 32 SER B C 1
ATOM 1384 O O . SER B 1 32 ? 0.433 46.438 -2.4 1 38.38 32 SER B O 1
ATOM 1386 N N . THR B 1 33 ? 0.228 48.625 -2.428 1 39.84 33 THR B N 1
ATOM 1387 C CA . THR B 1 33 ? 0.289 49.125 -1.061 1 39.84 33 THR B CA 1
ATOM 1388 C C . THR B 1 33 ? -0.915 48.656 -0.255 1 39.84 33 THR B C 1
ATOM 1390 O O . THR B 1 33 ? -1.091 49.062 0.901 1 39.84 33 THR B O 1
ATOM 1393 N N . SER B 1 34 ? -2.135 48.25 -0.834 1 42.62 34 SER B N 1
ATOM 1394 C CA . SER B 1 34 ? -3.18 48.062 0.163 1 42.62 34 SER B CA 1
ATOM 1395 C C . SER B 1 34 ? -2.689 47.156 1.295 1 42.62 34 SER B C 1
ATOM 1397 O O . SER B 1 34 ? -2.074 46.125 1.049 1 42.62 34 SER B O 1
ATOM 1399 N N . SER B 1 35 ? -2.457 47.656 2.48 1 41.91 35 SER B N 1
ATOM 1400 C CA . SER B 1 35 ? -2.021 47 3.719 1 41.91 35 SER B CA 1
ATOM 1401 C C . SER B 1 35 ? -2.805 45.719 3.99 1 41.91 35 SER B C 1
ATOM 1403 O O . SER B 1 35 ? -3.572 45.656 4.953 1 41.91 35 SER B O 1
ATOM 1405 N N . GLU B 1 36 ? -3.799 45.281 3.168 1 43.66 36 GLU B N 1
ATOM 1406 C CA . GLU B 1 36 ? -4.348 44.031 3.627 1 43.66 36 GLU B CA 1
ATOM 1407 C C . GLU B 1 36 ? -3.2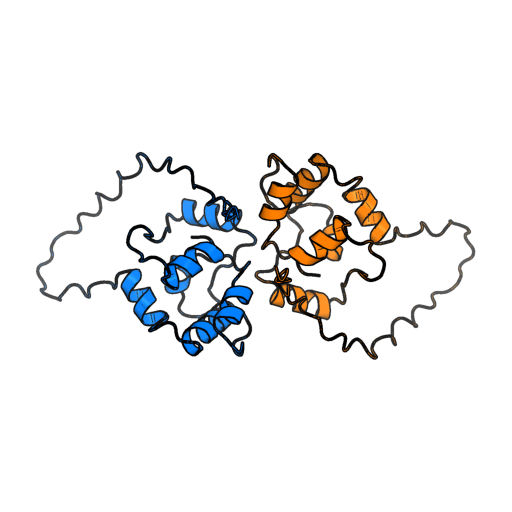4 43.031 4.016 1 43.66 36 GLU B C 1
ATOM 1409 O O . GLU B 1 36 ? -2.273 42.875 3.27 1 43.66 36 GLU B O 1
ATOM 1414 N N . LEU B 1 37 ? -2.926 42.969 5.301 1 44.19 37 LEU B N 1
ATOM 1415 C CA . LEU B 1 37 ? -2.025 41.906 5.762 1 44.19 37 LEU B CA 1
ATOM 1416 C C . LEU B 1 37 ? -2.08 40.719 4.832 1 44.19 37 LEU B C 1
ATOM 1418 O O . LEU B 1 37 ? -3.164 40.25 4.449 1 44.19 37 LEU B O 1
ATOM 1422 N N . PRO B 1 38 ? -1.194 40.562 3.883 1 50 38 PRO B N 1
ATOM 1423 C CA . PRO B 1 38 ? -1.253 39.344 3.047 1 50 38 PRO B CA 1
ATOM 1424 C C . PRO B 1 38 ? -1.766 38.125 3.807 1 50 38 PRO B C 1
ATOM 1426 O O . PRO B 1 38 ? -1.371 37.906 4.953 1 50 38 PRO B O 1
ATOM 1429 N N . SER B 1 39 ? -3.092 37.875 3.879 1 51.34 39 SER B N 1
ATOM 1430 C CA . SER B 1 39 ? -3.562 36.625 4.48 1 51.34 39 SER B CA 1
ATOM 1431 C C . SER B 1 39 ? -2.475 35.562 4.465 1 51.34 39 SER B C 1
ATOM 1433 O O . SER B 1 39 ? -1.958 35.188 3.404 1 51.34 39 SER B O 1
ATOM 1435 N N . LYS B 1 40 ? -1.556 35.625 5.348 1 61.78 40 LYS B N 1
ATOM 1436 C CA . LYS B 1 40 ? -0.407 34.719 5.469 1 61.78 40 LYS B CA 1
ATOM 1437 C C . LYS B 1 40 ? -0.799 33.281 5.164 1 61.78 40 LYS B C 1
ATOM 1439 O O . LYS B 1 40 ? -1.664 32.719 5.836 1 61.78 40 LYS B O 1
ATOM 1444 N N . ARG B 1 41 ? -0.676 32.812 3.955 1 75.06 41 ARG B N 1
ATOM 1445 C CA . ARG B 1 41 ? -0.868 31.406 3.609 1 75.06 41 ARG B CA 1
ATOM 1446 C C . ARG B 1 41 ? -0.206 30.484 4.637 1 75.06 41 ARG B C 1
ATOM 1448 O O . ARG B 1 41 ? 0.928 30.734 5.055 1 75.06 41 ARG B O 1
ATOM 1455 N N . MET B 1 42 ? -1.044 29.859 5.375 1 85.12 42 MET B N 1
ATOM 1456 C CA . MET B 1 42 ? -0.532 28.891 6.34 1 85.12 42 MET B CA 1
ATOM 1457 C C . MET B 1 42 ? 0.577 28.047 5.723 1 85.12 42 MET B C 1
ATOM 1459 O O . MET B 1 42 ? 0.484 27.641 4.562 1 85.12 42 MET B O 1
ATOM 1463 N N . SER B 1 43 ? 1.609 27.938 6.426 1 88.5 43 SER B N 1
ATOM 1464 C CA . SER B 1 43 ? 2.65 27 6.027 1 88.5 43 SER B CA 1
ATOM 1465 C C . SER B 1 43 ? 2.127 25.562 6.008 1 88.5 43 SER B C 1
ATOM 1467 O O . SER B 1 43 ? 1.063 25.281 6.562 1 88.5 43 SER B O 1
ATOM 1469 N N . LEU B 1 44 ? 2.77 24.719 5.348 1 87.25 44 LEU B N 1
ATOM 1470 C CA . LEU B 1 44 ? 2.408 23.312 5.324 1 87.25 44 LEU B CA 1
ATOM 1471 C C . LEU B 1 44 ? 2.355 22.734 6.738 1 87.25 44 LEU B C 1
ATOM 1473 O O . LEU B 1 44 ? 1.458 21.953 7.062 1 87.25 44 LEU B O 1
ATOM 1477 N N . MET B 1 45 ? 3.332 23.141 7.523 1 87.25 45 MET B N 1
ATOM 1478 C CA . MET B 1 45 ? 3.357 22.672 8.906 1 87.25 45 MET B CA 1
ATOM 1479 C C . MET B 1 45 ? 2.131 23.156 9.672 1 87.25 45 MET B C 1
ATOM 1481 O O . MET B 1 45 ? 1.545 22.422 10.461 1 87.25 45 MET B O 1
ATOM 1485 N N . GLU B 1 46 ? 1.784 24.344 9.453 1 90.88 46 GLU B N 1
ATOM 1486 C CA . GLU B 1 46 ? 0.59 24.891 10.094 1 90.88 46 GLU B CA 1
ATOM 1487 C C . GLU B 1 46 ? -0.667 24.172 9.625 1 90.88 46 GLU B C 1
ATOM 1489 O O . GLU B 1 46 ? -1.566 23.891 10.422 1 90.88 46 GLU B O 1
ATOM 1494 N N . GLN B 1 47 ? -0.712 23.969 8.359 1 92.56 47 GLN B N 1
ATOM 1495 C CA . GLN B 1 47 ? -1.837 23.219 7.809 1 92.56 47 GLN B CA 1
ATOM 1496 C C . GLN B 1 47 ? -1.929 21.828 8.43 1 92.56 47 GLN B C 1
ATOM 1498 O O . GLN B 1 47 ? -3.016 21.375 8.805 1 92.56 47 GLN B O 1
ATOM 1503 N N . TRP B 1 48 ? -0.811 21.188 8.555 1 91.5 48 TRP B N 1
ATOM 1504 C CA . TRP B 1 48 ? -0.787 19.875 9.172 1 91.5 48 TRP B CA 1
ATOM 1505 C C . TRP B 1 48 ? -1.248 19.938 10.625 1 91.5 48 TRP B C 1
ATOM 1507 O O . TRP B 1 48 ? -2.076 19.141 11.062 1 91.5 48 TRP B O 1
ATOM 1517 N N . ASN B 1 49 ? -0.695 20.891 11.336 1 91.31 49 ASN B N 1
ATOM 1518 C CA . ASN B 1 49 ? -1.04 21.031 12.75 1 91.31 49 ASN B CA 1
ATOM 1519 C C . ASN B 1 49 ? -2.525 21.312 12.938 1 91.31 49 ASN B C 1
ATOM 1521 O O . ASN B 1 49 ? -3.135 20.859 13.906 1 91.31 49 ASN B O 1
ATOM 1525 N N . ASP B 1 50 ? -3.027 22.125 12.086 1 94.56 50 ASP B N 1
ATOM 1526 C CA . ASP B 1 50 ? -4.457 22.406 12.141 1 94.56 50 ASP B CA 1
ATOM 1527 C C . ASP B 1 50 ? -5.285 21.172 11.836 1 94.56 50 ASP B C 1
ATOM 1529 O O . ASP B 1 50 ? -6.32 20.938 12.469 1 94.56 50 ASP B O 1
ATOM 1533 N N . TYR B 1 51 ? -4.852 20.391 10.945 1 95.44 51 TYR B N 1
ATOM 1534 C CA . TYR B 1 51 ? -5.57 19.188 10.547 1 95.44 51 TYR B CA 1
ATOM 1535 C C . TYR B 1 51 ? -5.43 18.094 11.602 1 95.44 51 TYR B C 1
ATOM 1537 O O . TYR B 1 51 ? -6.426 17.5 12.023 1 95.44 51 TYR B O 1
ATOM 1545 N N . PHE B 1 52 ? -4.16 17.875 11.977 1 95.62 52 PHE B N 1
ATOM 1546 C CA . PHE B 1 52 ? -3.863 16.703 12.781 1 95.62 52 PHE B CA 1
ATOM 1547 C C . PHE B 1 52 ? -3.994 17.016 14.273 1 95.62 52 PHE B C 1
ATOM 1549 O O . PHE B 1 52 ? -4.109 16.109 15.094 1 95.62 52 PHE B O 1
ATOM 1556 N N . LYS B 1 53 ? -3.953 18.25 14.57 1 94.69 53 LYS B N 1
ATOM 1557 C CA . LYS B 1 53 ? -4.129 18.734 15.938 1 94.69 53 LYS B CA 1
ATOM 1558 C C . LYS B 1 53 ? -3.055 18.172 16.859 1 94.69 53 LYS B C 1
ATOM 1560 O O . LYS B 1 53 ? -1.861 18.375 16.641 1 94.69 53 LYS B O 1
ATOM 1565 N N . LYS B 1 54 ? -3.352 17.484 17.906 1 92.31 54 LYS B N 1
ATOM 1566 C CA . LYS B 1 54 ? -2.377 17 18.875 1 92.31 54 LYS B CA 1
ATOM 1567 C C . LYS B 1 54 ? -1.938 15.57 18.547 1 92.31 54 LYS B C 1
ATOM 1569 O O . LYS B 1 54 ? -0.974 15.07 19.125 1 92.31 54 LYS B O 1
ATOM 1574 N N . GLY B 1 55 ? -2.656 14.992 17.672 1 94.62 55 GLY B N 1
ATOM 1575 C CA . GLY B 1 55 ? -2.316 13.617 17.328 1 94.62 55 GLY B CA 1
ATOM 1576 C C . GLY B 1 55 ? -2.816 12.609 18.328 1 94.62 55 GLY B C 1
ATOM 1577 O O . GLY B 1 55 ? -2.133 11.625 18.625 1 94.62 55 GLY B O 1
ATOM 1578 N N . ASP B 1 56 ? -3.98 12.945 18.875 1 96.44 56 ASP B N 1
ATOM 1579 C CA . ASP B 1 56 ? -4.621 11.969 19.75 1 96.44 56 ASP B CA 1
ATOM 1580 C C . ASP B 1 56 ? -5.316 10.875 18.953 1 96.44 56 ASP B C 1
ATOM 1582 O O . ASP B 1 56 ? -5.309 10.898 17.719 1 96.44 56 ASP B O 1
ATOM 1586 N N . LEU B 1 57 ? -5.777 9.852 19.688 1 97.56 57 LEU B N 1
ATOM 1587 C CA . LEU B 1 57 ? -6.398 8.719 19.016 1 97.56 57 LEU B CA 1
ATOM 1588 C C . LEU B 1 57 ? -7.461 9.188 18.031 1 97.56 57 LEU B C 1
ATOM 1590 O O . LEU B 1 57 ? -7.539 8.688 16.906 1 97.56 57 LEU B O 1
ATOM 1594 N N . GLU B 1 58 ? -8.266 10.156 18.406 1 98 58 GLU B N 1
ATOM 1595 C CA . GLU B 1 58 ? -9.32 10.664 17.531 1 98 58 GLU B CA 1
ATOM 1596 C C . GLU B 1 58 ? -8.742 11.273 16.266 1 98 58 GLU B C 1
ATOM 1598 O O . GLU B 1 58 ? -9.352 11.18 15.195 1 98 58 GLU B O 1
ATOM 1603 N N . ASP B 1 59 ? -7.59 11.953 16.375 1 97.5 59 ASP B N 1
ATOM 1604 C CA . ASP B 1 59 ? -6.926 12.547 15.219 1 97.5 59 ASP B CA 1
ATOM 1605 C C . ASP B 1 59 ? -6.418 11.477 14.258 1 97.5 59 ASP B C 1
ATOM 1607 O O . ASP B 1 59 ? -6.555 11.609 13.039 1 97.5 59 ASP B O 1
ATOM 1611 N N . TYR B 1 60 ? -5.934 10.414 14.844 1 96.94 60 TYR B N 1
ATOM 1612 C CA . TYR B 1 60 ? -5.516 9.273 14.031 1 96.94 60 TYR B CA 1
ATOM 1613 C C . TYR B 1 60 ? -6.711 8.609 13.367 1 96.94 60 TYR B C 1
ATOM 1615 O O . TYR B 1 60 ? -6.645 8.219 12.195 1 96.94 60 TYR B O 1
ATOM 1623 N N . GLN B 1 61 ? -7.719 8.445 14.07 1 98.25 61 GLN B N 1
ATOM 1624 C CA . GLN B 1 61 ? -8.93 7.828 13.531 1 98.25 61 GLN B CA 1
ATOM 1625 C C . GLN B 1 61 ? -9.516 8.672 12.406 1 98.25 61 GLN B C 1
ATOM 1627 O O . GLN B 1 61 ? -9.945 8.133 11.383 1 98.25 61 GLN B O 1
ATOM 1632 N N . ARG B 1 62 ? -9.516 9.938 12.562 1 97.94 62 ARG B N 1
ATOM 1633 C CA . ARG B 1 62 ? -9.961 10.836 11.5 1 97.94 62 ARG B CA 1
ATOM 1634 C C . ARG B 1 62 ? -9.109 10.672 10.25 1 97.94 62 ARG B C 1
ATOM 1636 O O . ARG B 1 62 ? -9.633 10.609 9.141 1 97.94 62 ARG B O 1
ATOM 1643 N N . LEU B 1 63 ? -7.812 10.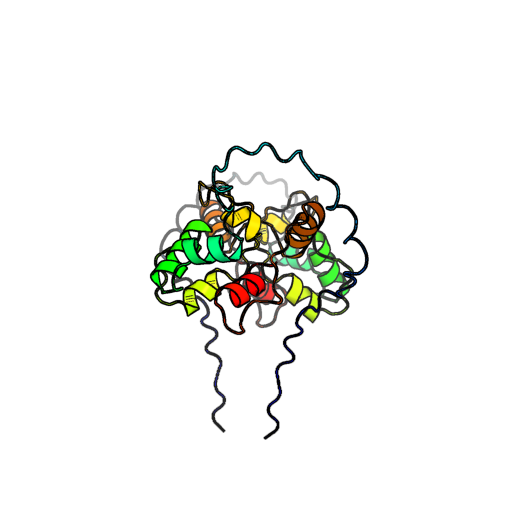625 10.469 1 96.94 63 LEU B N 1
ATOM 1644 C CA . LEU B 1 63 ? -6.902 10.406 9.352 1 96.94 63 LEU B CA 1
ATOM 1645 C C . LEU B 1 63 ? -7.234 9.109 8.625 1 96.94 63 LEU B C 1
ATOM 1647 O O . LEU B 1 63 ? -7.25 9.062 7.395 1 96.94 63 LEU B O 1
ATOM 1651 N N . CYS B 1 64 ? -7.484 8.086 9.367 1 97.44 64 CYS B N 1
ATOM 1652 C CA . CYS B 1 64 ? -7.867 6.809 8.773 1 97.44 64 CYS B CA 1
ATOM 1653 C C . CYS B 1 64 ? -9.094 6.973 7.883 1 97.44 64 CYS B C 1
ATOM 1655 O O . CYS B 1 64 ? -9.078 6.582 6.711 1 97.44 64 CYS B O 1
ATOM 1657 N N . VAL B 1 65 ? -10.094 7.594 8.398 1 98 65 VAL B N 1
ATOM 1658 C CA . VAL B 1 65 ? -11.32 7.801 7.645 1 98 65 VAL B CA 1
ATOM 1659 C C . VAL B 1 65 ? -11.023 8.609 6.383 1 98 65 VAL B C 1
ATOM 1661 O O . VAL B 1 65 ? -11.484 8.258 5.293 1 98 65 VAL B O 1
ATOM 1664 N N . ASP B 1 66 ? -10.188 9.594 6.57 1 97.81 66 ASP B N 1
ATOM 1665 C CA . ASP B 1 66 ? -9.875 10.492 5.461 1 97.81 66 ASP B CA 1
ATOM 1666 C C . ASP B 1 66 ? -9.023 9.781 4.406 1 97.81 66 ASP B C 1
ATOM 1668 O O . ASP B 1 66 ? -8.867 10.273 3.289 1 97.81 66 ASP B O 1
ATOM 1672 N N . LEU B 1 67 ? -8.531 8.641 4.754 1 96.75 67 LEU B N 1
ATOM 1673 C CA . LEU B 1 67 ? -7.746 7.852 3.809 1 96.75 67 LEU B CA 1
ATOM 1674 C C . LEU B 1 67 ? -8.469 6.559 3.451 1 96.75 67 LEU B C 1
ATOM 1676 O O . LEU B 1 67 ? -7.848 5.594 3 1 96.75 67 LEU B O 1
ATOM 1680 N N . ASP B 1 68 ? -9.781 6.562 3.77 1 97.12 68 ASP B N 1
ATOM 1681 C CA . ASP B 1 68 ? -10.695 5.484 3.395 1 97.12 68 ASP B CA 1
ATOM 1682 C C . ASP B 1 68 ? -10.359 4.195 4.141 1 97.12 68 ASP B C 1
ATOM 1684 O O . ASP B 1 68 ? -10.375 3.111 3.553 1 97.12 68 ASP B O 1
ATOM 1688 N N . LEU B 1 69 ? -9.961 4.328 5.34 1 96.69 69 LEU B N 1
ATOM 1689 C CA . LEU B 1 69 ? -9.727 3.238 6.281 1 96.69 69 LEU B CA 1
ATOM 1690 C C . LEU B 1 69 ? -10.781 3.24 7.387 1 96.69 69 LEU B C 1
ATOM 1692 O O . LEU B 1 69 ? -11.516 4.219 7.551 1 96.69 69 LEU B O 1
ATOM 1696 N N . PRO B 1 70 ? -10.844 2.076 8.133 1 96.56 70 PRO B N 1
ATOM 1697 C CA . PRO B 1 70 ? -11.789 2.09 9.258 1 96.56 70 PRO B CA 1
ATOM 1698 C C . PRO B 1 70 ? -11.469 3.178 10.273 1 96.56 70 PRO B C 1
ATOM 1700 O O . PRO B 1 70 ? -10.297 3.416 10.586 1 96.56 70 PRO B O 1
ATOM 1703 N N . GLY B 1 71 ? -12.477 3.844 10.758 1 96.88 71 GLY B N 1
ATOM 1704 C CA . GLY B 1 71 ? -12.32 4.965 11.664 1 96.88 71 GLY B CA 1
ATOM 1705 C C . GLY B 1 71 ? -12.477 4.574 13.125 1 96.88 71 GLY B C 1
ATOM 1706 O O . GLY B 1 71 ? -12.492 5.438 14.008 1 96.88 71 GLY B O 1
ATOM 1707 N N . ASP B 1 72 ? -12.625 3.32 13.406 1 97.38 72 ASP B N 1
ATOM 1708 C CA . ASP B 1 72 ? -12.922 2.875 14.766 1 97.38 72 ASP B CA 1
ATOM 1709 C C . ASP B 1 72 ? -11.812 1.983 15.305 1 97.38 72 ASP B C 1
ATOM 1711 O O . ASP B 1 72 ? -12.062 1.089 16.109 1 97.38 72 ASP B O 1
ATOM 1715 N N . LEU B 1 73 ? -10.625 2.156 14.859 1 97.31 73 LEU B N 1
ATOM 1716 C CA . LEU B 1 73 ? -9.5 1.398 15.391 1 97.31 73 LEU B CA 1
ATOM 1717 C C . LEU B 1 73 ? -9.195 1.806 16.828 1 97.31 73 LEU B C 1
ATOM 1719 O O . LEU B 1 73 ? -9.258 2.988 17.172 1 97.31 73 LEU B O 1
ATOM 1723 N N . PRO B 1 74 ? -8.797 0.89 17.625 1 97.94 74 PRO B N 1
ATOM 1724 C CA . PRO B 1 74 ? -8.867 1.104 19.062 1 97.94 74 PRO B CA 1
ATOM 1725 C C . PRO B 1 74 ? -7.629 1.8 19.625 1 97.94 74 PRO B C 1
ATOM 1727 O O . PRO B 1 74 ? -7.617 2.209 20.781 1 97.94 74 PRO B O 1
ATOM 1730 N N . SER B 1 75 ? -6.512 1.939 18.875 1 98.12 75 SER B N 1
ATOM 1731 C CA . SER B 1 75 ? -5.289 2.566 19.375 1 98.12 75 SER B CA 1
ATOM 1732 C C . SER B 1 75 ? -4.535 3.266 18.25 1 98.12 75 SER B C 1
ATOM 1734 O O . SER B 1 75 ? -4.785 3.004 17.062 1 98.12 75 SER B O 1
ATOM 1736 N N . LYS B 1 76 ? -3.637 4.16 18.641 1 96.06 76 LYS B N 1
ATOM 1737 C CA . LYS B 1 76 ? -2.803 4.844 17.656 1 96.06 76 LYS B CA 1
ATOM 1738 C C . LYS B 1 76 ? -1.903 3.857 16.906 1 96.06 76 LYS B C 1
ATOM 1740 O O . LYS B 1 76 ? -1.658 4.012 15.711 1 96.06 76 LYS B O 1
ATOM 1745 N N . THR B 1 77 ? -1.483 2.896 17.656 1 94.56 77 THR B N 1
ATOM 1746 C CA . THR B 1 77 ? -0.643 1.867 17.062 1 94.56 77 THR B CA 1
ATOM 1747 C C . THR B 1 77 ? -1.395 1.129 15.953 1 94.56 77 THR B C 1
ATOM 1749 O O . THR B 1 77 ? -0.858 0.916 14.867 1 94.56 77 THR B O 1
ATOM 1752 N N . LYS B 1 78 ? -2.629 0.797 16.203 1 96.5 78 LYS B N 1
ATOM 1753 C CA . LYS B 1 78 ? -3.445 0.112 15.203 1 96.5 78 LYS B CA 1
ATOM 1754 C C . LYS B 1 78 ? -3.738 1.023 14.016 1 96.5 78 LYS B C 1
ATOM 1756 O O . LYS B 1 78 ? -3.795 0.563 12.867 1 96.5 78 LYS B O 1
ATOM 1761 N N . CYS B 1 79 ? -3.885 2.283 14.266 1 96.06 79 CYS B N 1
ATOM 1762 C CA . CYS B 1 79 ? -4.059 3.23 13.164 1 96.06 79 CYS B CA 1
ATOM 1763 C C . CYS B 1 79 ? -2.812 3.289 12.297 1 96.06 79 CYS B C 1
ATOM 1765 O O . CYS B 1 79 ? -2.908 3.266 11.062 1 96.06 79 CYS B O 1
ATOM 1767 N N . ARG B 1 80 ? -1.653 3.369 12.938 1 93.19 80 ARG B N 1
ATOM 1768 C CA . ARG B 1 80 ? -0.401 3.418 12.188 1 93.19 80 ARG B CA 1
ATOM 1769 C C . ARG B 1 80 ? -0.211 2.152 11.359 1 93.19 80 ARG B C 1
ATOM 1771 O O . ARG B 1 80 ? 0.252 2.217 10.219 1 93.19 80 ARG B O 1
ATOM 1778 N N . GLN B 1 81 ? -0.618 1.072 11.883 1 92 81 GLN B N 1
ATOM 1779 C CA . GLN B 1 81 ? -0.526 -0.186 11.148 1 92 81 GLN B CA 1
ATOM 1780 C C . GLN B 1 81 ? -1.431 -0.175 9.922 1 92 81 GLN B C 1
ATOM 1782 O O . GLN B 1 81 ? -1.041 -0.652 8.852 1 92 81 GLN B O 1
ATOM 1787 N N . ALA B 1 82 ? -2.588 0.345 10.078 1 92.88 82 ALA B N 1
ATOM 1788 C CA . ALA B 1 82 ? -3.531 0.43 8.961 1 92.88 82 ALA B CA 1
ATOM 1789 C C . ALA B 1 82 ? -3.01 1.359 7.871 1 92.88 82 ALA B C 1
ATOM 1791 O O . ALA B 1 82 ? -3.281 1.15 6.688 1 92.88 82 ALA B O 1
ATOM 1792 N N . LEU B 1 83 ? -2.248 2.314 8.281 1 93.75 83 LEU B N 1
ATOM 1793 C CA . LEU B 1 83 ? -1.756 3.326 7.352 1 93.75 83 LEU B CA 1
ATOM 1794 C C . LEU B 1 83 ? -0.586 2.789 6.531 1 93.75 83 LEU B C 1
ATOM 1796 O O . LEU B 1 83 ? -0.221 3.371 5.508 1 93.75 83 LEU B O 1
ATOM 1800 N N . LYS B 1 84 ? -0.107 1.691 7.074 1 89.5 84 LYS B N 1
ATOM 1801 C CA . LYS B 1 84 ? 0.979 1.07 6.32 1 89.5 84 LYS B CA 1
ATOM 1802 C C . LYS B 1 84 ? 0.487 0.549 4.977 1 89.5 84 LYS B C 1
ATOM 1804 O O . LYS B 1 84 ? -0.542 -0.126 4.902 1 89.5 84 LYS B O 1
ATOM 1809 N N . GLY B 1 85 ? 1.086 0.925 3.926 1 88.06 85 GLY B N 1
ATOM 1810 C CA . GLY B 1 85 ? 0.731 0.476 2.59 1 88.06 85 GLY B CA 1
ATOM 1811 C C . GLY B 1 85 ? -0.193 1.436 1.864 1 88.06 85 GLY B C 1
ATOM 1812 O O . GLY B 1 85 ? -0.601 1.175 0.73 1 88.06 85 GLY B O 1
ATOM 1813 N N . VAL B 1 86 ? -0.617 2.398 2.635 1 94.44 86 VAL B N 1
ATOM 1814 C CA . VAL B 1 86 ? -1.346 3.475 1.973 1 94.44 86 VAL B CA 1
ATOM 1815 C C . VAL B 1 86 ? -0.36 4.48 1.386 1 94.44 86 VAL B C 1
ATOM 1817 O O . VAL B 1 86 ? 0.509 4.996 2.094 1 94.44 86 VAL B O 1
ATOM 1820 N N . HIS B 1 87 ? -0.454 4.75 0.097 1 94.94 87 HIS B N 1
ATOM 1821 C CA . HIS B 1 87 ? 0.477 5.645 -0.583 1 94.94 87 HIS B CA 1
ATOM 1822 C C . HIS B 1 87 ? -0.221 6.918 -1.046 1 94.94 87 HIS B C 1
ATOM 1824 O O . HIS B 1 87 ? -0.951 6.906 -2.039 1 94.94 87 HIS B O 1
ATOM 1830 N N . VAL B 1 88 ? 0.039 8.031 -0.308 1 95.88 88 VAL B N 1
ATOM 1831 C CA . VAL B 1 88 ? -0.562 9.328 -0.613 1 95.88 88 VAL B CA 1
ATOM 1832 C C . VAL B 1 88 ? 0.467 10.438 -0.407 1 95.88 88 VAL B C 1
ATOM 1834 O O . VAL B 1 88 ? 1.422 10.273 0.356 1 95.88 88 VAL B O 1
ATOM 1837 N N . ASN B 1 89 ? 0.351 11.508 -1.178 1 94.31 89 ASN B N 1
ATOM 1838 C CA . ASN B 1 89 ? 1.154 12.711 -0.969 1 94.31 89 ASN B CA 1
ATOM 1839 C C . ASN B 1 89 ? 0.516 13.641 0.058 1 94.31 89 ASN B C 1
ATOM 1841 O O . ASN B 1 89 ? -0.616 14.086 -0.126 1 94.31 89 ASN B O 1
ATOM 1845 N N . ILE B 1 90 ? 1.185 13.93 1.072 1 92.81 90 ILE B N 1
ATOM 1846 C CA . ILE B 1 90 ? 0.649 14.68 2.199 1 92.81 90 ILE B CA 1
ATOM 1847 C C . ILE B 1 90 ? 0.236 16.078 1.734 1 92.81 90 ILE B C 1
ATOM 1849 O O . ILE B 1 90 ? -0.769 16.625 2.199 1 92.81 90 ILE B O 1
ATOM 1853 N N . ILE B 1 91 ? 0.988 16.656 0.88 1 92.5 91 ILE B N 1
ATOM 1854 C CA . ILE B 1 91 ? 0.666 17.984 0.381 1 92.5 91 ILE B CA 1
ATOM 1855 C C . ILE B 1 91 ? -0.635 17.938 -0.418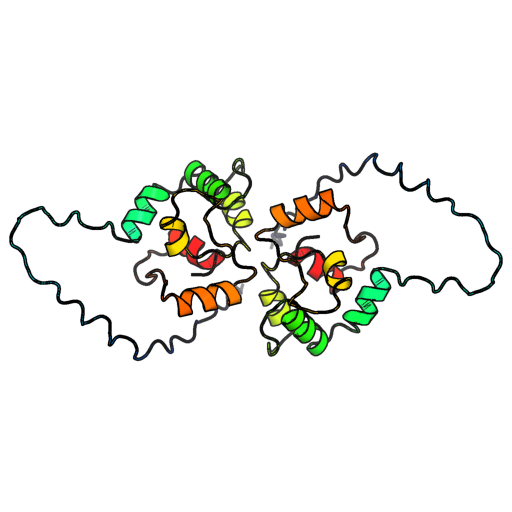 1 92.5 91 ILE B C 1
ATOM 1857 O O . ILE B 1 91 ? -1.537 18.75 -0.199 1 92.5 91 ILE B O 1
ATOM 1861 N N . GLN B 1 92 ? -0.74 17.062 -1.316 1 94.06 92 GLN B N 1
ATOM 1862 C CA . GLN B 1 92 ? -1.962 16.859 -2.088 1 94.06 92 GLN B CA 1
ATOM 1863 C C . GLN B 1 92 ? -3.133 16.5 -1.18 1 94.06 92 GLN B C 1
ATOM 1865 O O . GLN B 1 92 ? -4.242 17 -1.358 1 94.06 92 GLN B O 1
ATOM 1870 N N . PHE B 1 93 ? -2.855 15.727 -0.18 1 94.94 93 PHE B N 1
ATOM 1871 C CA . PHE B 1 93 ? -3.863 15.328 0.793 1 94.94 93 PHE B CA 1
ATOM 1872 C C . PHE B 1 93 ? -4.41 16.531 1.54 1 94.94 93 PHE B C 1
ATOM 1874 O O . PHE B 1 93 ? -5.625 16.688 1.677 1 94.94 93 PHE B O 1
ATOM 1881 N N . LEU B 1 94 ? -3.512 17.344 2.01 1 94.38 94 LEU B N 1
ATOM 1882 C CA . LEU B 1 94 ? -3.916 18.531 2.773 1 94.38 94 LEU B CA 1
ATOM 1883 C C . LEU B 1 94 ? -4.707 19.5 1.901 1 94.38 94 LEU B C 1
ATOM 1885 O O . LEU B 1 94 ? -5.59 20.203 2.395 1 94.38 94 LEU B O 1
ATOM 1889 N N . ALA B 1 95 ? -4.449 19.469 0.67 1 94.56 95 ALA B N 1
ATOM 1890 C CA . ALA B 1 95 ? -5.086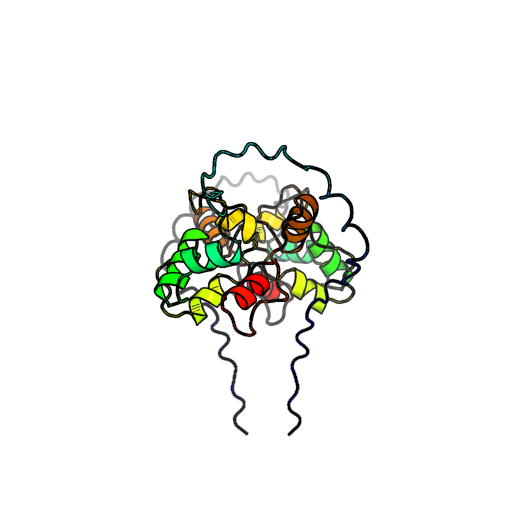 20.406 -0.257 1 94.56 95 ALA B CA 1
ATOM 1891 C C . ALA B 1 95 ? -6.492 19.938 -0.622 1 94.56 95 ALA B C 1
ATOM 1893 O O . ALA B 1 95 ? -7.285 20.703 -1.174 1 94.56 95 ALA B O 1
ATOM 1894 N N . CYS B 1 96 ? -6.777 18.734 -0.29 1 96.19 96 CYS B N 1
ATOM 1895 C CA . CYS B 1 96 ? -8.094 18.188 -0.611 1 96.19 96 CYS B CA 1
ATOM 1896 C C . CYS B 1 96 ? -9.141 18.656 0.387 1 96.19 96 CYS B C 1
ATOM 1898 O O . CYS B 1 96 ? -8.922 18.594 1.599 1 96.19 96 CYS B O 1
ATOM 1900 N N . ASP B 1 97 ? -10.289 19.031 -0.061 1 94.88 97 ASP B N 1
ATOM 1901 C CA . ASP B 1 97 ? -11.398 19.422 0.801 1 94.88 97 ASP B CA 1
ATOM 1902 C C . ASP B 1 97 ? -12.305 18.234 1.103 1 94.88 97 ASP B C 1
ATOM 1904 O O . ASP B 1 97 ? -12.742 18.047 2.24 1 94.88 97 ASP B O 1
ATOM 1908 N N . ASP B 1 98 ? -12.555 17.516 0.126 1 96.94 98 ASP B N 1
ATOM 1909 C CA . ASP B 1 98 ? -13.43 16.359 0.262 1 96.94 98 ASP B CA 1
ATOM 1910 C C . ASP B 1 98 ? -12.617 15.062 0.358 1 96.94 98 ASP B C 1
ATOM 1912 O O . ASP B 1 98 ? -12.164 14.523 -0.658 1 96.94 98 ASP B O 1
ATOM 1916 N N . LYS B 1 99 ? -12.539 14.633 1.56 1 97 99 LYS B N 1
ATOM 1917 C CA . LYS B 1 99 ? -11.805 13.398 1.82 1 97 99 LYS B CA 1
ATOM 1918 C C . LYS B 1 99 ? -12.742 12.273 2.232 1 97 99 LYS B C 1
ATOM 1920 O O . LYS B 1 99 ? -13.734 12.508 2.926 1 97 99 LYS B O 1
ATOM 1925 N N . PRO B 1 100 ? -12.461 11.148 1.727 1 97.12 100 PRO B N 1
ATOM 1926 C CA . PRO B 1 100 ? -11.344 10.602 0.952 1 97.12 100 PRO B CA 1
ATOM 1927 C C . PRO B 1 100 ? -11.57 10.703 -0.555 1 97.12 100 PRO B C 1
ATOM 1929 O O . PRO B 1 100 ? -10.688 10.336 -1.338 1 97.12 100 PRO B O 1
ATOM 1932 N N . HIS B 1 101 ? -12.625 11.219 -1.012 1 96.31 101 HIS B N 1
ATOM 1933 C CA . HIS B 1 101 ? -13.062 11.094 -2.396 1 96.31 101 HIS B CA 1
ATOM 1934 C C . HIS B 1 101 ? -12.109 11.812 -3.344 1 96.31 101 HIS B C 1
ATOM 1936 O O . HIS B 1 101 ? -11.891 11.359 -4.473 1 96.31 101 HIS B O 1
ATOM 1942 N N . GLU B 1 102 ? -11.406 12.859 -2.906 1 97.38 102 GLU B N 1
ATOM 1943 C CA . GLU B 1 102 ? -10.547 13.648 -3.777 1 97.38 102 GLU B CA 1
ATOM 1944 C C . GLU B 1 102 ? -9.078 13.281 -3.58 1 97.38 102 GLU B C 1
ATOM 1946 O O . GLU B 1 102 ? -8.211 13.727 -4.336 1 97.38 102 GLU B O 1
ATOM 1951 N N . VAL B 1 103 ? -8.836 12.438 -2.631 1 96.94 103 VAL B N 1
ATOM 1952 C CA . VAL B 1 103 ? -7.453 12.094 -2.316 1 96.94 103 VAL B CA 1
ATOM 1953 C C . VAL B 1 103 ? -6.887 11.18 -3.404 1 96.94 103 VAL B C 1
ATOM 1955 O O . VAL B 1 103 ? -7.543 10.227 -3.826 1 96.94 103 VAL B O 1
ATOM 1958 N N . LYS B 1 104 ? -5.727 11.484 -3.889 1 96.12 104 LYS B N 1
ATOM 1959 C CA . LYS B 1 104 ? -5.039 10.633 -4.859 1 96.12 104 LYS B CA 1
ATOM 1960 C C . LYS B 1 104 ? -4.27 9.516 -4.168 1 96.12 104 LYS B C 1
ATOM 1962 O O . LYS B 1 104 ? -3.398 9.781 -3.336 1 96.12 104 LYS B O 1
ATOM 1967 N N . PHE B 1 105 ? -4.656 8.344 -4.48 1 96.69 105 PHE B N 1
ATOM 1968 C CA . PHE B 1 105 ? -3.965 7.172 -3.965 1 96.69 105 PHE B CA 1
ATOM 1969 C C . PHE B 1 105 ? -3.055 6.566 -5.027 1 96.69 105 PHE B C 1
ATOM 1971 O O . PHE B 1 105 ? -3.424 6.5 -6.203 1 96.69 105 PHE B O 1
ATOM 1978 N N . PHE B 1 106 ? -1.919 6.098 -4.586 1 95.69 106 PHE B N 1
ATOM 1979 C CA . PHE B 1 106 ? -0.971 5.496 -5.516 1 95.69 106 PHE B CA 1
ATOM 1980 C C . PHE B 1 106 ? -0.829 4 -5.254 1 95.69 106 PHE B C 1
ATOM 1982 O O . PHE B 1 106 ? -0.93 3.555 -4.109 1 95.69 106 PHE B O 1
ATOM 1989 N N . LYS B 1 107 ? -0.537 3.256 -6.223 1 94.5 107 LYS B N 1
ATOM 1990 C CA . LYS B 1 107 ? -0.527 1.796 -6.172 1 94.5 107 LYS B CA 1
ATOM 1991 C C . LYS B 1 107 ? 0.688 1.279 -5.41 1 94.5 107 LYS B C 1
ATOM 1993 O O . LYS B 1 107 ? 0.679 0.155 -4.902 1 94.5 107 LYS B O 1
ATOM 1998 N N . ASN B 1 108 ? 1.723 2.102 -5.367 1 92.62 108 ASN B N 1
ATOM 1999 C CA . ASN B 1 108 ? 2.941 1.758 -4.645 1 92.62 108 ASN B CA 1
ATOM 2000 C C . ASN B 1 108 ? 3.807 2.988 -4.383 1 92.62 108 ASN B C 1
ATOM 2002 O O . ASN B 1 108 ? 3.469 4.09 -4.816 1 92.62 108 ASN B O 1
ATOM 2006 N N . ARG B 1 109 ? 4.805 2.771 -3.727 1 92 109 ARG B N 1
ATOM 2007 C CA . ARG B 1 109 ? 5.672 3.873 -3.322 1 92 109 ARG B CA 1
ATOM 2008 C C . ARG B 1 109 ? 6.371 4.492 -4.527 1 92 109 ARG B C 1
ATOM 2010 O O . ARG B 1 109 ? 6.637 5.695 -4.551 1 92 109 ARG B O 1
ATOM 2017 N N . TRP B 1 110 ? 6.672 3.791 -5.57 1 92.06 110 TRP B N 1
ATOM 2018 C CA . TRP B 1 110 ? 7.359 4.301 -6.75 1 92.06 110 TRP B CA 1
ATOM 2019 C C . TRP B 1 110 ? 6.441 5.203 -7.566 1 92.06 110 TRP B C 1
ATOM 2021 O O . TRP B 1 110 ? 6.863 6.262 -8.039 1 92.06 110 TRP B O 1
ATOM 2031 N N . ALA B 1 111 ? 5.262 4.734 -7.656 1 94.56 111 ALA B N 1
ATOM 2032 C CA . ALA B 1 111 ? 4.285 5.578 -8.336 1 94.56 111 ALA B CA 1
ATOM 2033 C C . ALA B 1 111 ? 4.086 6.895 -7.598 1 94.56 111 ALA B C 1
ATOM 2035 O O . ALA B 1 111 ? 3.996 7.957 -8.219 1 94.56 111 ALA B O 1
ATOM 2036 N N . LEU B 1 112 ? 4.047 6.82 -6.293 1 94.81 112 LEU B N 1
ATOM 2037 C CA . LEU B 1 112 ? 3.947 8.023 -5.473 1 94.81 112 LEU B CA 1
ATOM 2038 C C . LEU B 1 112 ? 5.156 8.93 -5.684 1 94.81 112 LEU B C 1
ATOM 2040 O O . LEU B 1 112 ? 5.008 10.133 -5.91 1 94.81 112 LEU B O 1
ATOM 2044 N N . ALA B 1 113 ? 6.293 8.391 -5.676 1 93.25 113 ALA B N 1
ATOM 2045 C CA . ALA B 1 113 ? 7.527 9.156 -5.828 1 93.25 113 ALA B CA 1
ATOM 2046 C C . ALA B 1 113 ? 7.59 9.828 -7.199 1 93.25 113 ALA B C 1
ATOM 2048 O O . ALA B 1 113 ? 7.961 11 -7.309 1 93.25 113 ALA B O 1
ATOM 2049 N N . ARG B 1 114 ? 7.246 9.078 -8.172 1 93.38 114 ARG B N 1
ATOM 2050 C CA . ARG B 1 114 ? 7.258 9.617 -9.523 1 93.38 114 ARG B CA 1
ATOM 2051 C C . ARG B 1 114 ? 6.312 10.805 -9.656 1 93.38 114 ARG B C 1
ATOM 2053 O O . ARG B 1 114 ? 6.68 11.836 -10.219 1 93.38 114 ARG B O 1
ATOM 2060 N N . TRP B 1 115 ? 5.191 10.648 -9.148 1 94.81 115 TRP B N 1
ATOM 2061 C CA . TRP B 1 115 ? 4.207 11.719 -9.203 1 94.81 115 TRP B CA 1
ATOM 2062 C C . TRP B 1 115 ? 4.684 12.938 -8.414 1 94.81 115 TRP B C 1
ATOM 2064 O O . TRP B 1 115 ? 4.562 14.07 -8.883 1 94.81 115 TRP B O 1
ATOM 2074 N N . SER B 1 116 ? 5.156 12.656 -7.145 1 93.75 116 SER B N 1
ATOM 2075 C CA . SER B 1 116 ? 5.621 13.742 -6.285 1 93.75 116 SER B CA 1
ATOM 2076 C C . SER B 1 116 ? 6.75 14.523 -6.945 1 93.75 116 SER B C 1
ATOM 2078 O O . SER B 1 116 ? 6.824 15.75 -6.82 1 93.75 116 SER B O 1
ATOM 2080 N N . LYS B 1 117 ? 7.645 13.805 -7.582 1 93.69 117 LYS B N 1
ATOM 2081 C CA . LYS B 1 117 ? 8.742 14.438 -8.305 1 93.69 117 LYS B CA 1
ATOM 2082 C C . LYS B 1 117 ? 8.219 15.289 -9.469 1 93.69 117 LYS B C 1
ATOM 2084 O O . LYS B 1 117 ? 8.625 16.438 -9.633 1 93.69 117 LYS B O 1
ATOM 2089 N N . LYS B 1 118 ? 7.355 14.758 -10.227 1 95 118 LYS B N 1
ATOM 2090 C CA . LYS B 1 118 ? 6.785 15.461 -11.375 1 95 118 LYS B CA 1
ATOM 2091 C C . LYS B 1 118 ? 6.078 16.734 -10.945 1 95 118 LYS B C 1
ATOM 2093 O O . LYS B 1 118 ? 6.16 17.766 -11.625 1 95 118 LYS B O 1
ATOM 2098 N N . LYS B 1 119 ? 5.367 16.656 -9.773 1 94.38 119 LYS B N 1
ATOM 2099 C CA . LYS B 1 119 ? 4.594 17.797 -9.289 1 94.38 119 LYS B CA 1
ATOM 2100 C C . LYS B 1 119 ? 5.422 18.672 -8.352 1 94.38 119 LYS B C 1
ATOM 2102 O O . LYS B 1 119 ? 4.969 19.719 -7.914 1 94.38 119 LYS B O 1
ATOM 2107 N N . ASN B 1 120 ? 6.57 18.203 -8 1 90.69 120 ASN B N 1
ATOM 2108 C CA . ASN B 1 120 ? 7.461 18.906 -7.078 1 90.69 120 ASN B CA 1
ATOM 2109 C C . ASN B 1 120 ? 6.789 19.141 -5.727 1 90.69 120 ASN B C 1
ATOM 2111 O O . ASN B 1 120 ? 6.793 20.266 -5.215 1 90.69 120 ASN B O 1
ATOM 2115 N N . THR B 1 121 ? 6.152 18.125 -5.336 1 88.94 121 THR B N 1
ATOM 2116 C CA . THR B 1 121 ? 5.438 18.188 -4.066 1 88.94 121 THR B CA 1
ATOM 2117 C C . THR B 1 121 ? 6.133 17.344 -3.004 1 88.94 121 THR B C 1
ATOM 2119 O O . THR B 1 121 ? 5.77 16.188 -2.781 1 88.94 121 THR B O 1
ATOM 2122 N N . PHE B 1 122 ? 7.094 17.844 -2.334 1 85.88 122 PHE B N 1
ATOM 2123 C CA . PHE B 1 122 ? 7.816 17.188 -1.247 1 85.88 122 PHE B CA 1
ATOM 2124 C C . PHE B 1 122 ? 7.66 17.969 0.052 1 85.88 122 PHE B C 1
ATOM 2126 O O . PHE B 1 122 ? 7.832 19.188 0.074 1 85.88 122 PHE B O 1
ATOM 2133 N N . PHE B 1 123 ? 7.27 17.312 1.029 1 83.19 123 PHE B N 1
ATOM 2134 C CA . PHE B 1 123 ? 7.176 17.938 2.346 1 83.19 123 PHE B CA 1
ATOM 2135 C C . PHE B 1 123 ? 8.562 18.156 2.943 1 83.19 123 PHE B C 1
ATOM 2137 O O . PHE B 1 123 ? 9.414 17.266 2.881 1 83.19 123 PHE B O 1
ATOM 2144 N N . PRO B 1 124 ? 8.758 19.312 3.469 1 79.81 124 PRO B N 1
ATOM 2145 C CA . PRO B 1 124 ? 10.062 19.562 4.094 1 79.81 124 PRO B CA 1
ATOM 2146 C C . PRO B 1 124 ? 10.273 18.75 5.367 1 79.81 124 PRO B C 1
ATOM 2148 O O . PRO B 1 124 ? 9.586 18.984 6.371 1 79.81 124 PRO B O 1
ATOM 2151 N N . ARG B 1 125 ? 11.211 17.781 5.359 1 75.75 125 ARG B N 1
ATOM 2152 C CA . ARG B 1 125 ? 11.414 16.875 6.48 1 75.75 125 ARG B CA 1
ATOM 2153 C C . ARG B 1 125 ? 12.461 17.422 7.449 1 75.75 125 ARG B C 1
ATOM 2155 O O . ARG B 1 125 ? 12.484 17.047 8.625 1 75.75 125 ARG B O 1
ATOM 2162 N N . ARG B 1 126 ? 13.328 18.188 7.066 1 69.75 126 ARG B N 1
ATOM 2163 C CA . ARG B 1 126 ? 14.508 18.609 7.82 1 69.75 126 ARG B CA 1
ATOM 2164 C C . ARG B 1 126 ? 14.102 19.281 9.125 1 69.75 126 ARG B C 1
ATOM 2166 O O . ARG B 1 126 ? 14.797 19.156 10.141 1 69.75 126 ARG B O 1
ATOM 2173 N N . LYS B 1 127 ? 12.953 19.75 9.156 1 70.62 127 LYS B N 1
ATOM 2174 C CA . LYS B 1 127 ? 12.656 20.531 10.352 1 70.62 127 LYS B CA 1
ATOM 2175 C C . LYS B 1 127 ? 11.648 19.797 11.242 1 70.62 127 LYS B C 1
ATOM 2177 O O . LYS B 1 127 ? 11.227 20.312 12.273 1 70.62 127 LYS B O 1
ATOM 2182 N N . LEU B 1 128 ? 11.453 18.547 10.875 1 81.06 128 LEU B N 1
ATOM 2183 C CA . LEU B 1 128 ? 10.469 17.844 11.703 1 81.06 128 LEU B CA 1
ATOM 2184 C C . LEU B 1 128 ? 11.148 17.125 12.859 1 81.06 128 LEU B C 1
ATOM 2186 O O . LEU B 1 128 ? 12.18 16.469 12.664 1 81.06 128 LEU B O 1
ATOM 2190 N N . PRO B 1 129 ? 10.672 17.453 14.055 1 79.31 129 PRO B N 1
ATOM 2191 C CA . PRO B 1 129 ? 11.234 16.719 15.195 1 79.31 129 PRO B CA 1
ATOM 2192 C C . PRO B 1 129 ? 11.117 15.211 15.031 1 79.31 129 PRO B C 1
ATOM 2194 O O . PRO B 1 129 ? 10.164 14.727 14.414 1 79.31 129 PRO B O 1
ATOM 2197 N N . ASN B 1 130 ? 12.062 14.562 15.734 1 78.5 130 ASN B N 1
ATOM 2198 C CA . ASN B 1 130 ? 12.008 13.102 15.734 1 78.5 130 ASN B CA 1
ATOM 2199 C C . ASN B 1 130 ? 10.82 12.586 16.547 1 78.5 130 ASN B C 1
ATOM 2201 O O . ASN B 1 130 ? 10.5 13.133 17.609 1 78.5 130 ASN B O 1
ATOM 2205 N N . GLY B 1 131 ? 10.117 11.656 15.945 1 76.25 131 GLY B N 1
ATOM 2206 C CA . GLY B 1 131 ? 9.008 11.07 16.672 1 76.25 131 GLY B CA 1
ATOM 2207 C C . GLY B 1 131 ? 7.684 11.758 16.406 1 76.25 131 GLY B C 1
ATOM 2208 O O . GLY B 1 131 ? 6.641 11.344 16.922 1 76.25 131 GLY B O 1
ATOM 2209 N N . SER B 1 132 ? 7.871 12.883 15.734 1 83.62 132 SER B N 1
ATOM 2210 C CA . SER B 1 132 ? 6.621 13.562 15.398 1 83.62 132 SER B CA 1
ATOM 2211 C C . SER B 1 132 ? 5.715 12.656 14.57 1 83.62 132 SER B C 1
ATOM 2213 O O . SER B 1 132 ? 6.191 11.891 13.727 1 83.62 132 SER B O 1
ATOM 2215 N N . PRO B 1 133 ? 4.477 12.727 14.961 1 84.81 133 PRO B N 1
ATOM 2216 C CA . PRO B 1 133 ? 3.539 11.93 14.164 1 84.81 133 PRO B CA 1
ATOM 2217 C C . PRO B 1 133 ? 3.674 12.195 12.664 1 84.81 133 PRO B C 1
ATOM 2219 O O . PRO B 1 133 ? 3.566 11.266 11.859 1 84.81 133 PRO B O 1
ATOM 2222 N N . LEU B 1 134 ? 3.959 13.391 12.352 1 87.88 134 LEU B N 1
ATOM 2223 C CA . LEU B 1 134 ? 4.082 13.727 10.93 1 87.88 134 LEU B CA 1
ATOM 2224 C C . LEU B 1 134 ? 5.293 13.023 10.32 1 87.88 134 LEU B C 1
ATOM 2226 O O . LEU B 1 134 ? 5.223 12.531 9.188 1 87.88 134 LEU B O 1
ATOM 2230 N N . ARG B 1 135 ? 6.355 13.031 11.008 1 85.31 135 ARG B N 1
ATOM 2231 C CA . ARG B 1 135 ? 7.547 12.359 10.5 1 85.31 135 ARG B CA 1
ATOM 2232 C C . ARG B 1 135 ? 7.277 10.875 10.258 1 85.31 135 ARG B C 1
ATOM 2234 O O . ARG B 1 135 ? 7.676 10.328 9.227 1 85.31 135 ARG B O 1
ATOM 2241 N N . THR B 1 136 ? 6.629 10.273 11.141 1 83.19 136 THR B N 1
ATOM 2242 C CA . THR B 1 136 ? 6.273 8.867 11.016 1 83.19 136 THR B CA 1
ATOM 2243 C C . THR B 1 136 ? 5.332 8.648 9.828 1 83.19 136 THR B C 1
ATOM 2245 O O . THR B 1 136 ? 5.52 7.723 9.039 1 83.19 136 THR B O 1
ATOM 2248 N N . LEU B 1 137 ? 4.438 9.531 9.688 1 84.81 137 LEU B N 1
ATOM 2249 C CA . LEU B 1 137 ? 3.451 9.414 8.617 1 84.81 137 LEU B CA 1
ATOM 2250 C C . LEU B 1 137 ? 4.102 9.617 7.258 1 84.81 137 LEU B C 1
ATOM 2252 O O . LEU B 1 137 ? 3.779 8.914 6.297 1 84.81 137 LEU B O 1
ATOM 2256 N N . LEU B 1 138 ? 5.07 10.523 7.223 1 86.56 138 LEU B N 1
ATOM 2257 C CA . LEU B 1 138 ? 5.801 10.766 5.984 1 86.56 138 LEU B CA 1
ATOM 2258 C C . LEU B 1 138 ? 6.633 9.547 5.598 1 86.56 138 LEU B C 1
ATOM 2260 O O . LEU B 1 138 ? 6.789 9.242 4.41 1 86.56 138 LEU B O 1
ATOM 2264 N N . LYS B 1 139 ? 7.012 8.82 6.562 1 79.25 139 LYS B N 1
ATOM 2265 C CA . LYS B 1 139 ? 7.781 7.602 6.324 1 79.25 139 LYS B CA 1
ATOM 2266 C C . LYS B 1 139 ? 6.883 6.469 5.836 1 79.25 139 LYS B C 1
ATOM 2268 O O . LYS B 1 139 ? 7.227 5.766 4.879 1 79.25 139 LYS B O 1
ATOM 2273 N N . ILE B 1 140 ? 5.809 6.305 6.465 1 74.12 140 ILE B N 1
ATOM 2274 C CA . ILE B 1 140 ? 4.969 5.137 6.203 1 74.12 140 ILE B CA 1
ATOM 2275 C C . ILE B 1 140 ? 4.145 5.371 4.938 1 74.12 140 ILE B C 1
ATOM 2277 O O . ILE B 1 140 ? 3.918 4.441 4.16 1 74.12 140 ILE B O 1
ATOM 2281 N N . MET B 1 141 ? 3.713 6.605 4.668 1 68.75 141 MET B N 1
ATOM 2282 C CA . MET B 1 141 ? 2.834 6.863 3.529 1 68.75 141 MET B CA 1
ATOM 2283 C C . MET B 1 141 ? 3.633 7.348 2.324 1 68.75 141 MET B C 1
ATOM 2285 O O . MET B 1 141 ? 3.08 7.516 1.235 1 68.75 141 MET B O 1
ATOM 2289 N N . GLY B 1 142 ? 4.855 7.316 2.281 1 63.59 142 GLY B N 1
ATOM 2290 C CA . GLY B 1 142 ? 5.668 7.66 1.127 1 63.59 142 GLY B CA 1
ATOM 2291 C C . GLY B 1 142 ? 5.77 9.156 0.892 1 63.59 142 GLY B C 1
ATOM 2292 O O . GLY B 1 142 ? 4.781 9.875 1.018 1 63.59 142 GLY B O 1
ATOM 2293 N N . ASN B 1 143 ? 6.582 10.07 1.376 1 56.28 143 ASN B N 1
ATOM 2294 C CA . ASN B 1 143 ? 6.926 11.398 0.89 1 56.28 143 ASN B CA 1
ATOM 2295 C C . ASN B 1 143 ? 8.312 11.828 1.366 1 56.28 143 ASN B C 1
ATOM 2297 O O . ASN B 1 143 ? 8.672 11.602 2.523 1 56.28 143 ASN B O 1
#

Secondary structure (DSSP, 8-state):
------------------STTSSTT------------------HHHHHHHHHTT--HHHHHHHHHHTTS-S--SSHHHHHHHHTT----HHHHHH-SSTTTTPPP-SSHHHHHHHHHHHT-----TTPPTT-HHHHHHHHH--/------------------STTSGGG------------------HHHHHHHHHTT--HHHHHHHHHHTTS-S--SSHHHHHHHHTT----HHHHHH-SSTTTTPPP-SSHHHHHHHHHHHT-----TTPPTT-HHHHHHHHH--

Organism: Fusarium culmorum (NCBI:txid5516)